Protein AF-A0A7D5P296-F1 (afdb_monomer_lite)

Secondary structure (DSSP, 8-state):
-------PPPB----PPTT-------SSSS-SSPPPPTT-----SPPEEEEE-SSS--EEEETTEEEE-S-B---S------HHHHHTT---PPPTT-----EEEEEEEEESS-TTSTT--EEEEEEEEETTT-BEEEEEEEESSSHHHHHHHHHHHHHTT-BHHHHHT------TTT--SS-HHHHHHHHHHHH--

Foldseek 3Di:
DDDDDDPFAEDEDDDDPPDDDPPDDDPDDDPPDDDPPPPHDDDPPWDFPDFDDDPFGQWTATPVGIGGGRDYDYDPDDDDPCVVVVVVVNDDDDDPPPDPFDKDKDKDKDWQFAPPDPPIWIKIKMWIAGLVPQWTPDIDIDIPDLRVVVVVLVVVSNVVRHGLVVSLPDDDDDDGVGAHPRRPSSVRSVVSVVVSD

Radius of gyration: 22.24 Å; chains: 1; bounding box: 63×52×58 Å

pLDDT: mean 77.7, std 22.52, range [24.88, 98.06]

Organism: NCBI:txid869889

InterPro domains:
  IPR004099 Pyridine nucleotide-disulphide oxidoreductase, dimerisation domain [PF02852] (101-179)
  IPR016156 FAD/NAD-linked reductase, dimerisation domain superfamily [SSF55424] (94-191)
  IPR036188 FAD/NAD(P)-binding domain superfamily [G3DSA:3.50.50.60] (39-196)
  IPR036188 FAD/NAD(P)-binding domain superfamily [SSF51905] (39-100)

Structure (mmCIF, N/CA/C/O backbone):
data_AF-A0A7D5P296-F1
#
_entry.id   AF-A0A7D5P296-F1
#
loop_
_atom_site.group_PDB
_atom_site.id
_atom_site.type_symbol
_atom_site.label_atom_id
_atom_site.label_alt_id
_atom_site.label_comp_id
_atom_site.label_asym_id
_atom_site.label_entity_id
_atom_site.label_seq_id
_atom_site.pdbx_PDB_ins_code
_atom_site.Cartn_x
_atom_site.Cartn_y
_atom_site.Cartn_z
_atom_site.occupancy
_atom_site.B_iso_or_equiv
_atom_site.auth_seq_id
_atom_site.auth_comp_id
_atom_site.auth_asym_id
_atom_site.auth_atom_id
_atom_site.pdbx_PDB_model_num
ATOM 1 N N . MET A 1 1 ? 42.031 -4.249 -24.496 1.00 35.19 1 MET A N 1
ATOM 2 C CA . MET A 1 1 ? 41.073 -3.520 -25.355 1.00 35.19 1 MET A CA 1
ATOM 3 C C . MET A 1 1 ? 39.686 -4.018 -24.971 1.00 35.19 1 MET A C 1
ATOM 5 O O . MET A 1 1 ? 39.427 -5.204 -25.116 1.00 35.19 1 MET A O 1
ATOM 9 N N . LEU A 1 2 ? 38.904 -3.177 -24.291 1.00 28.67 2 LEU A N 1
ATOM 10 C CA . LEU A 1 2 ? 37.677 -3.551 -23.578 1.00 28.67 2 LEU A CA 1
ATOM 11 C C . LEU A 1 2 ? 36.549 -3.911 -24.559 1.00 28.67 2 LEU A C 1
ATOM 13 O O . LEU A 1 2 ? 36.324 -3.201 -25.535 1.00 28.67 2 LEU A O 1
ATOM 17 N N . HIS A 1 3 ? 35.860 -5.019 -24.280 1.00 29.83 3 HIS A N 1
ATOM 18 C CA . HIS A 1 3 ? 34.674 -5.489 -24.996 1.00 29.83 3 HIS A CA 1
ATOM 19 C C . HIS A 1 3 ? 33.521 -4.492 -24.780 1.00 29.83 3 HIS A C 1
ATOM 21 O O . HIS A 1 3 ? 33.123 -4.237 -23.643 1.00 29.83 3 HIS A O 1
ATOM 27 N N . GLY A 1 4 ? 33.011 -3.899 -25.863 1.00 28.80 4 GLY A N 1
ATOM 28 C CA . GLY A 1 4 ? 31.906 -2.940 -25.833 1.00 28.80 4 GLY A CA 1
ATOM 29 C C . GLY A 1 4 ? 30.597 -3.612 -25.420 1.00 28.80 4 GLY A C 1
ATOM 30 O O . GLY A 1 4 ? 29.976 -4.313 -26.215 1.00 28.80 4 GLY A O 1
ATOM 31 N N . GLY A 1 5 ? 30.198 -3.406 -24.165 1.00 30.08 5 GLY A N 1
ATOM 32 C CA . GLY A 1 5 ? 28.982 -3.960 -23.578 1.00 30.08 5 GLY A CA 1
ATOM 33 C C . GLY A 1 5 ? 27.712 -3.386 -24.206 1.00 30.08 5 GLY A C 1
ATOM 34 O O . GLY A 1 5 ? 27.462 -2.181 -24.140 1.00 30.08 5 GLY A O 1
ATOM 35 N N . ARG A 1 6 ? 26.877 -4.263 -24.772 1.00 32.09 6 ARG A N 1
ATOM 36 C CA . ARG A 1 6 ? 25.479 -3.948 -25.081 1.00 32.09 6 ARG A CA 1
ATOM 37 C C . ARG A 1 6 ? 24.7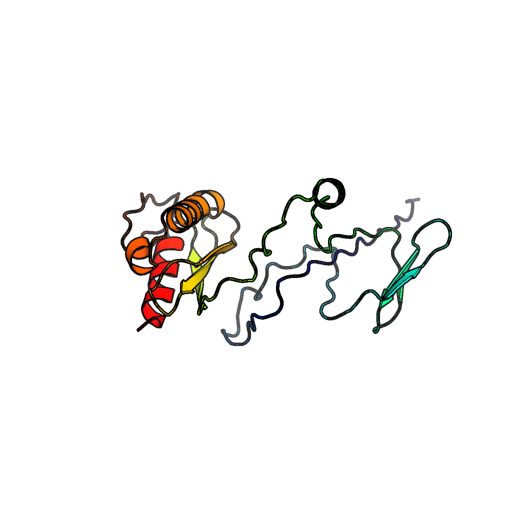20 -3.870 -23.759 1.00 32.09 6 ARG A C 1
ATOM 39 O O . ARG A 1 6 ? 24.549 -4.873 -23.076 1.00 32.09 6 ARG A O 1
ATOM 46 N N . ARG A 1 7 ? 24.307 -2.664 -23.373 1.00 38.19 7 ARG A N 1
ATOM 47 C CA . ARG A 1 7 ? 23.378 -2.458 -22.258 1.00 38.19 7 ARG A CA 1
ATOM 48 C C . ARG A 1 7 ? 21.978 -2.814 -22.758 1.00 38.19 7 ARG A C 1
ATOM 50 O O . ARG A 1 7 ? 21.360 -1.994 -23.432 1.00 38.19 7 ARG A O 1
ATOM 57 N N . GLY A 1 8 ? 21.519 -4.032 -22.478 1.00 32.34 8 GLY A N 1
ATOM 58 C CA . GLY A 1 8 ? 20.134 -4.423 -22.743 1.00 32.34 8 GLY A CA 1
ATOM 59 C C . GLY A 1 8 ? 19.178 -3.496 -21.989 1.00 32.34 8 GLY A C 1
ATOM 60 O O . GLY A 1 8 ? 19.410 -3.182 -20.821 1.00 32.34 8 GLY A O 1
ATOM 61 N N . ARG A 1 9 ? 18.131 -3.014 -22.665 1.00 42.59 9 ARG A N 1
ATOM 62 C CA . ARG A 1 9 ? 17.021 -2.296 -22.024 1.00 42.59 9 ARG A CA 1
ATOM 63 C C . ARG A 1 9 ? 15.886 -3.276 -21.802 1.00 42.59 9 ARG A C 1
ATOM 65 O O . ARG A 1 9 ? 15.370 -3.837 -22.762 1.00 42.59 9 ARG A O 1
ATOM 72 N N . ILE A 1 10 ? 15.494 -3.440 -20.547 1.00 39.41 10 ILE A N 1
ATOM 73 C CA . ILE A 1 10 ? 14.264 -4.130 -20.175 1.00 39.41 10 ILE A CA 1
ATOM 74 C C . ILE A 1 10 ? 13.165 -3.069 -20.138 1.00 39.41 10 ILE A C 1
ATOM 76 O O . ILE A 1 10 ? 13.314 -2.042 -19.474 1.00 39.41 10 ILE A O 1
ATOM 80 N N . VAL A 1 11 ? 12.087 -3.296 -20.883 1.00 40.59 11 VAL A N 1
ATOM 81 C CA . VAL A 1 11 ? 10.877 -2.470 -20.834 1.00 40.59 11 VAL A CA 1
ATOM 82 C C . VAL A 1 11 ? 9.806 -3.295 -20.137 1.00 40.59 11 VAL A C 1
ATOM 84 O O . VAL A 1 11 ? 9.506 -4.402 -20.577 1.00 40.59 11 VAL A O 1
ATOM 87 N N . THR A 1 12 ? 9.254 -2.765 -19.049 1.00 34.38 12 THR A N 1
ATOM 88 C CA . THR A 1 12 ? 8.119 -3.356 -18.335 1.00 34.38 12 THR A CA 1
ATOM 89 C C . THR A 1 12 ? 6.932 -2.402 -18.403 1.00 34.38 12 THR A C 1
ATOM 91 O O . THR A 1 12 ? 7.097 -1.178 -18.474 1.00 34.38 12 THR A O 1
ATOM 94 N N . ARG A 1 13 ? 5.723 -2.960 -18.394 1.00 36.88 13 ARG A N 1
ATOM 95 C CA . ARG A 1 13 ? 4.474 -2.219 -18.220 1.00 36.88 13 ARG A CA 1
ATOM 96 C C . ARG A 1 13 ? 3.880 -2.652 -16.886 1.00 36.88 13 ARG A C 1
ATOM 98 O O . ARG A 1 13 ? 3.829 -3.836 -16.607 1.00 36.88 13 ARG A O 1
ATOM 105 N N . SER A 1 14 ? 3.439 -1.689 -16.086 1.00 28.55 14 SER A N 1
ATOM 106 C CA . SER A 1 14 ? 2.572 -1.918 -14.931 1.00 28.55 14 SER A CA 1
ATOM 107 C C . SER A 1 14 ? 1.297 -1.129 -15.192 1.00 28.55 14 SER A C 1
ATOM 109 O O . SER A 1 14 ? 1.354 0.073 -15.478 1.00 28.55 14 SER A O 1
ATOM 111 N N . VAL A 1 15 ? 0.161 -1.821 -15.179 1.00 27.92 15 VAL A N 1
ATOM 112 C CA . VAL A 1 15 ? -1.164 -1.205 -15.245 1.00 27.92 15 VAL A CA 1
ATOM 113 C C . VAL A 1 15 ? -1.633 -1.034 -13.803 1.00 27.92 15 VAL A C 1
ATOM 115 O O . VAL A 1 15 ? -1.958 -2.010 -13.138 1.00 27.92 15 VAL A O 1
ATOM 118 N N . SER A 1 16 ? -1.629 0.199 -13.298 1.00 26.80 16 SER A N 1
ATOM 119 C CA . SER A 1 16 ? -2.436 0.547 -12.121 1.00 26.80 16 SER A CA 1
ATOM 120 C C . SER A 1 16 ? -3.896 0.704 -12.571 1.00 26.80 16 SER A C 1
ATOM 122 O O . SER A 1 16 ? -4.103 1.106 -13.722 1.00 26.80 16 SER A O 1
ATOM 124 N N . PRO A 1 17 ? -4.899 0.420 -11.718 1.00 26.19 17 PRO A N 1
ATOM 125 C CA . PRO A 1 17 ? -6.293 0.717 -12.035 1.00 26.19 17 PRO A CA 1
ATOM 126 C C . PRO A 1 17 ? -6.421 2.182 -12.475 1.00 26.19 17 PRO A C 1
ATOM 128 O O . PRO A 1 17 ? -5.823 3.077 -11.876 1.00 26.19 17 PRO A O 1
ATOM 131 N N . ALA A 1 18 ? -7.122 2.412 -13.582 1.00 27.12 18 ALA A N 1
ATOM 132 C CA . ALA A 1 18 ? -7.403 3.749 -14.080 1.00 27.12 18 ALA A CA 1
ATOM 133 C C . ALA A 1 18 ? -8.395 4.434 -13.126 1.00 27.12 18 ALA A C 1
ATOM 135 O O . ALA A 1 18 ? -9.448 3.858 -12.872 1.00 27.12 18 ALA A O 1
ATOM 136 N N . GLY A 1 19 ? -8.074 5.629 -12.615 1.00 28.34 19 GLY A N 1
ATOM 137 C CA . GLY A 1 19 ? -9.046 6.423 -11.851 1.00 28.34 19 GLY A CA 1
ATOM 138 C C . GLY A 1 19 ? -8.499 7.521 -10.935 1.00 28.34 19 GLY A C 1
ATOM 139 O O . GLY A 1 19 ? -9.153 8.545 -10.811 1.00 28.34 19 GLY A O 1
ATOM 140 N N . VAL A 1 20 ? -7.309 7.374 -10.339 1.00 32.47 20 VAL A N 1
ATOM 141 C CA . VAL A 1 20 ? -6.848 8.340 -9.316 1.00 32.47 20 VAL A CA 1
ATOM 142 C C . VAL A 1 20 ? -6.002 9.468 -9.926 1.00 32.47 20 VAL A C 1
ATOM 144 O O . VAL A 1 20 ? -4.866 9.251 -10.373 1.00 32.47 20 VAL A O 1
ATOM 147 N N . GLU A 1 21 ? -6.558 10.683 -9.959 1.00 25.45 21 GLU A N 1
ATOM 148 C CA . GLU A 1 21 ? -5.889 11.920 -10.383 1.00 25.45 21 GLU A CA 1
ATOM 149 C C . GLU A 1 21 ? -5.110 12.552 -9.210 1.00 25.45 21 GLU A C 1
ATOM 151 O O . GLU A 1 21 ? -5.679 13.138 -8.301 1.00 25.45 21 GLU A O 1
ATOM 156 N N . TRP A 1 22 ? -3.776 12.472 -9.236 1.00 34.91 22 TRP A N 1
ATOM 157 C CA . TRP A 1 22 ? -2.883 12.995 -8.183 1.00 34.91 22 TRP A CA 1
ATOM 158 C C . TRP A 1 22 ? -2.424 14.441 -8.438 1.00 34.91 22 TRP A C 1
ATOM 160 O O . TRP A 1 22 ? -1.237 14.766 -8.315 1.00 34.91 22 TRP A O 1
ATOM 170 N N . ALA A 1 23 ? -3.328 15.309 -8.882 1.00 24.88 23 ALA A N 1
ATOM 171 C CA . ALA A 1 23 ? -3.007 16.694 -9.211 1.00 24.88 23 ALA A CA 1
ATOM 172 C C . ALA A 1 23 ? -3.440 17.628 -8.071 1.00 24.88 23 ALA A C 1
ATOM 174 O O . ALA A 1 23 ? -4.601 18.008 -8.003 1.00 24.88 23 ALA A O 1
ATOM 175 N N . GLY A 1 24 ? -2.516 18.048 -7.192 1.00 31.05 24 GLY A N 1
ATOM 176 C CA . GLY A 1 24 ? -2.874 19.118 -6.248 1.00 31.05 24 GLY A CA 1
ATOM 177 C C . GLY A 1 24 ? -1.930 19.520 -5.114 1.00 31.05 24 GLY A C 1
ATOM 178 O O . GLY A 1 24 ? -2.129 20.600 -4.567 1.00 31.05 24 GLY A O 1
ATOM 179 N N . LEU A 1 25 ? -0.901 18.751 -4.741 1.00 29.84 25 LEU A N 1
ATOM 180 C CA . LEU A 1 25 ? -0.168 19.032 -3.493 1.00 29.84 25 LEU A CA 1
ATOM 181 C C . LEU A 1 25 ? 1.279 19.510 -3.727 1.00 29.84 25 LEU A C 1
ATOM 183 O O . LEU A 1 25 ? 2.147 18.744 -4.127 1.00 29.84 25 LEU A O 1
ATOM 187 N N . THR A 1 26 ? 1.454 20.818 -3.487 1.00 31.98 26 THR A N 1
ATOM 188 C CA . THR A 1 26 ? 2.653 21.644 -3.196 1.00 31.98 26 THR A CA 1
ATOM 189 C C . THR A 1 26 ? 3.968 21.477 -4.001 1.00 31.98 26 THR A C 1
ATOM 191 O O . THR A 1 26 ? 4.465 20.378 -4.242 1.00 31.98 26 THR A O 1
ATOM 194 N N . PRO A 1 27 ? 4.644 22.592 -4.374 1.00 29.61 27 PRO A N 1
ATOM 195 C CA . PRO A 1 27 ? 5.977 22.533 -4.966 1.00 29.61 27 PRO A CA 1
ATOM 196 C C . PRO A 1 27 ? 7.024 22.216 -3.892 1.00 29.61 27 PRO A C 1
ATOM 198 O O . PRO A 1 27 ? 7.332 23.060 -3.053 1.00 29.61 27 PRO A O 1
ATOM 201 N N . GLY A 1 28 ? 7.618 21.025 -3.967 1.00 35.88 28 GLY A N 1
ATOM 202 C CA . GLY A 1 28 ? 8.831 20.692 -3.220 1.00 35.88 28 GLY A CA 1
ATOM 203 C C . GLY A 1 28 ? 8.775 19.374 -2.457 1.00 35.88 28 GLY A C 1
ATOM 204 O O . GLY A 1 28 ? 8.807 19.388 -1.237 1.00 35.88 28 GLY A O 1
ATOM 205 N N . TRP A 1 29 ? 8.860 18.260 -3.193 1.00 37.12 29 TRP A N 1
ATOM 206 C CA . TRP A 1 29 ? 9.423 16.978 -2.733 1.00 37.12 29 TRP A CA 1
ATOM 207 C C . TRP A 1 29 ? 8.624 16.150 -1.689 1.00 37.12 29 TRP A C 1
ATOM 209 O O . TRP A 1 29 ? 8.330 16.633 -0.599 1.00 37.12 29 TRP A O 1
ATOM 219 N N . PRO A 1 30 ? 8.415 14.828 -1.902 1.00 49.28 30 PRO A N 1
ATOM 220 C CA . PRO A 1 30 ? 9.017 13.954 -2.915 1.00 49.28 30 PRO A CA 1
ATOM 221 C C . PRO A 1 30 ? 8.231 13.945 -4.236 1.00 49.28 30 PRO A C 1
ATOM 223 O O . PRO A 1 30 ? 7.132 14.490 -4.290 1.00 49.28 30 PRO A O 1
ATOM 226 N N . PRO A 1 31 ? 8.770 13.368 -5.331 1.00 41.78 31 PRO A N 1
ATOM 227 C CA . PRO A 1 31 ? 7.941 13.084 -6.497 1.00 41.78 31 PRO A CA 1
ATOM 228 C C . PRO A 1 31 ? 6.745 12.228 -6.067 1.00 41.78 31 PRO A C 1
ATOM 230 O O . PRO A 1 31 ? 6.895 11.338 -5.236 1.00 41.78 31 PRO A O 1
ATOM 233 N N . ALA A 1 32 ? 5.584 12.460 -6.679 1.00 48.22 32 ALA A N 1
ATOM 234 C CA . ALA A 1 32 ? 4.325 11.751 -6.422 1.00 48.22 32 ALA A CA 1
ATOM 235 C C . ALA A 1 32 ? 4.398 10.206 -6.551 1.00 48.22 32 ALA A C 1
ATOM 237 O O . ALA A 1 32 ? 3.396 9.530 -6.357 1.00 48.22 32 ALA A O 1
ATOM 238 N N . ARG A 1 33 ? 5.559 9.635 -6.918 1.00 46.44 33 ARG A N 1
ATOM 239 C CA . ARG A 1 33 ? 5.880 8.198 -6.972 1.00 46.44 33 ARG A CA 1
ATOM 240 C C . ARG A 1 33 ? 7.386 7.988 -6.745 1.00 46.44 33 ARG A C 1
ATOM 242 O O . ARG A 1 33 ? 8.157 8.862 -7.156 1.00 46.44 33 ARG A O 1
ATOM 249 N N . PRO A 1 34 ? 7.830 6.846 -6.175 1.00 47.06 34 PRO A N 1
ATOM 250 C CA . PRO A 1 34 ? 9.254 6.531 -6.090 1.00 47.06 34 PRO A CA 1
ATOM 251 C C . PRO A 1 34 ? 9.887 6.622 -7.487 1.00 47.06 34 PRO A C 1
ATOM 253 O O . PRO A 1 34 ? 9.248 6.235 -8.476 1.00 47.06 34 PRO A O 1
ATOM 256 N N . PRO A 1 35 ? 11.107 7.175 -7.609 1.00 50.12 35 PRO A N 1
ATOM 257 C CA . PRO A 1 35 ? 11.766 7.264 -8.897 1.00 50.12 35 PRO A CA 1
ATOM 258 C C . PRO A 1 35 ? 11.907 5.860 -9.475 1.00 50.12 35 PRO A C 1
ATOM 260 O O . PRO A 1 35 ? 12.274 4.909 -8.784 1.00 50.12 35 PRO A O 1
ATOM 263 N N . VAL A 1 36 ? 11.630 5.742 -10.771 1.00 55.59 36 VAL A N 1
ATOM 264 C CA . VAL A 1 36 ? 12.155 4.623 -11.543 1.00 55.59 36 VAL A CA 1
ATOM 265 C C . VAL A 1 36 ? 13.660 4.625 -11.312 1.00 55.59 36 VAL A C 1
ATOM 267 O O . VAL A 1 36 ? 14.303 5.657 -11.499 1.00 55.59 36 VAL A O 1
ATOM 270 N N . THR A 1 37 ? 14.180 3.512 -10.798 1.00 54.31 37 THR A N 1
ATOM 271 C CA . THR A 1 37 ? 15.585 3.381 -10.406 1.00 54.31 37 THR A CA 1
ATOM 272 C C . THR A 1 37 ? 16.498 3.815 -11.545 1.00 54.31 37 THR A C 1
ATOM 274 O O . THR A 1 37 ? 16.163 3.617 -12.720 1.00 54.31 37 THR A O 1
ATOM 277 N N . ASP A 1 38 ? 17.669 4.352 -11.204 1.00 57.62 38 ASP A N 1
ATOM 278 C CA . ASP A 1 38 ? 18.703 4.667 -12.187 1.00 57.62 38 ASP A CA 1
ATOM 279 C C . ASP A 1 38 ? 18.883 3.505 -13.175 1.00 57.62 38 ASP A C 1
ATOM 281 O O . ASP A 1 38 ? 19.127 2.360 -12.792 1.00 57.62 38 ASP A O 1
ATOM 285 N N . GLY A 1 39 ? 18.724 3.804 -14.467 1.00 67.69 39 GLY A N 1
ATOM 286 C CA . GLY A 1 39 ? 18.862 2.828 -15.550 1.00 67.69 39 GLY A CA 1
ATOM 287 C C . GLY A 1 39 ? 17.562 2.360 -16.209 1.00 67.69 39 GLY A C 1
ATOM 288 O O . GLY A 1 39 ? 17.647 1.645 -17.208 1.00 67.69 39 GLY A O 1
ATOM 289 N N . ALA A 1 40 ? 16.387 2.790 -15.741 1.00 73.81 40 ALA A N 1
ATOM 290 C CA . ALA A 1 40 ? 15.114 2.465 -16.388 1.00 73.81 40 ALA A CA 1
ATOM 291 C C . ALA A 1 40 ? 14.392 3.704 -16.957 1.00 73.81 40 ALA A C 1
ATOM 293 O O . ALA A 1 40 ? 14.396 4.792 -16.385 1.00 73.81 40 ALA A O 1
ATOM 294 N N . SER A 1 41 ? 13.770 3.535 -18.129 1.00 76.75 41 SER A N 1
ATOM 295 C CA . SER A 1 41 ? 12.962 4.564 -18.796 1.00 76.75 41 SER A CA 1
ATOM 296 C C . SER A 1 41 ? 11.482 4.217 -18.693 1.00 76.75 41 SER A C 1
ATOM 298 O O . SER A 1 41 ? 11.086 3.128 -19.105 1.00 76.75 41 SER A O 1
ATOM 300 N N . ARG A 1 42 ? 10.660 5.152 -18.211 1.00 77.75 42 ARG A N 1
ATOM 301 C CA . ARG A 1 42 ? 9.208 4.971 -18.093 1.00 77.75 42 ARG A CA 1
ATOM 302 C C . ARG A 1 42 ? 8.463 5.673 -19.218 1.00 77.75 42 ARG A C 1
ATOM 304 O O . ARG A 1 42 ? 8.764 6.821 -19.531 1.00 77.75 42 ARG A O 1
ATOM 311 N N . ARG A 1 43 ? 7.445 5.007 -19.761 1.00 79.62 43 ARG A N 1
ATOM 312 C CA . ARG A 1 43 ? 6.441 5.603 -20.651 1.00 79.62 43 ARG A CA 1
ATOM 313 C C . ARG A 1 43 ? 5.052 5.363 -20.060 1.00 79.62 43 ARG A C 1
ATOM 315 O O . ARG A 1 43 ? 4.794 4.282 -19.538 1.00 79.62 43 ARG A O 1
ATOM 322 N N . ARG A 1 44 ? 4.208 6.393 -20.072 1.00 78.25 44 ARG A N 1
ATOM 323 C CA . ARG A 1 44 ? 2.791 6.337 -19.677 1.00 78.25 44 ARG A CA 1
ATOM 324 C C . ARG A 1 44 ? 1.934 6.501 -20.919 1.00 78.25 44 ARG A C 1
ATOM 326 O O . ARG A 1 44 ? 2.446 6.997 -21.917 1.00 78.25 44 ARG A O 1
ATOM 333 N N . ASP A 1 45 ? 0.690 6.042 -20.839 1.00 75.56 45 ASP A N 1
ATOM 334 C CA . ASP A 1 45 ? -0.358 6.210 -21.858 1.00 75.56 45 ASP A CA 1
ATOM 335 C C . ASP A 1 45 ? -0.051 5.593 -23.240 1.00 75.56 45 ASP A C 1
ATOM 337 O O . ASP A 1 45 ? -0.932 5.471 -24.083 1.00 75.56 45 ASP A O 1
ATOM 341 N N . GLY A 1 46 ? 1.172 5.098 -23.448 1.00 73.94 46 GLY A N 1
ATOM 342 C CA . GLY A 1 46 ? 1.581 4.334 -24.613 1.00 73.94 46 GLY A CA 1
ATOM 343 C C . GLY A 1 46 ? 1.026 2.913 -24.569 1.00 73.94 46 GLY A C 1
ATOM 344 O O . GLY A 1 46 ? 1.283 2.147 -23.635 1.00 73.94 46 GLY A O 1
ATOM 345 N N . ARG A 1 47 ? 0.293 2.544 -25.618 1.00 84.50 47 ARG A N 1
ATOM 346 C CA . ARG A 1 47 ? -0.129 1.168 -25.888 1.00 84.50 47 ARG A CA 1
ATOM 347 C C . ARG A 1 47 ? 0.944 0.469 -26.716 1.00 84.50 47 ARG A C 1
ATOM 349 O O . ARG A 1 47 ? 1.379 1.012 -27.728 1.00 84.50 47 ARG A O 1
ATOM 356 N N . VAL A 1 48 ? 1.349 -0.732 -26.303 1.00 90.94 48 VAL A N 1
ATOM 357 C CA . VAL A 1 48 ? 2.113 -1.624 -27.182 1.00 90.94 48 VAL A CA 1
ATOM 358 C C . VAL A 1 48 ? 1.145 -2.221 -28.193 1.00 90.94 48 VAL A C 1
ATOM 360 O O . VAL A 1 48 ? 0.146 -2.827 -27.816 1.00 90.94 48 VAL A O 1
ATOM 363 N N . GLU A 1 49 ? 1.428 -2.006 -29.469 1.00 93.81 49 GLU A N 1
ATOM 364 C CA . GLU A 1 49 ? 0.603 -2.479 -30.580 1.00 93.81 49 GLU A CA 1
ATOM 365 C C . GLU A 1 49 ? 1.161 -3.775 -31.166 1.00 93.81 49 GLU A C 1
ATOM 367 O O . GLU A 1 49 ? 0.397 -4.645 -31.583 1.00 93.81 49 GLU A O 1
ATOM 372 N N . ARG A 1 50 ? 2.495 -3.924 -31.185 1.00 94.19 50 ARG A N 1
ATOM 373 C CA . ARG A 1 50 ? 3.159 -5.083 -31.792 1.00 94.19 50 ARG A CA 1
ATOM 374 C C . ARG A 1 50 ? 4.547 -5.356 -31.209 1.00 94.19 50 ARG A C 1
ATOM 376 O O . ARG A 1 50 ? 5.314 -4.432 -30.934 1.00 94.19 50 ARG A O 1
ATOM 383 N N . PHE A 1 51 ? 4.905 -6.636 -31.104 1.00 95.94 51 PHE A N 1
ATOM 384 C CA . PHE A 1 51 ? 6.290 -7.089 -30.935 1.00 95.94 51 PHE A CA 1
ATOM 385 C C . PHE A 1 51 ? 6.922 -7.346 -32.306 1.00 95.94 51 PHE A C 1
ATOM 387 O O . PHE A 1 51 ? 6.318 -7.992 -33.160 1.00 95.94 51 PHE A O 1
ATOM 394 N N . VAL A 1 52 ? 8.123 -6.816 -32.535 1.00 96.31 52 VAL A N 1
ATOM 395 C CA . VAL A 1 52 ? 8.809 -6.855 -33.834 1.00 96.31 52 VAL A CA 1
ATOM 396 C C . VAL A 1 52 ? 10.013 -7.784 -33.767 1.00 96.31 52 VAL A C 1
ATOM 398 O O . VAL A 1 52 ? 10.917 -7.569 -32.957 1.00 96.31 52 VAL A O 1
ATOM 401 N N . GLY A 1 53 ? 10.067 -8.754 -34.672 1.00 94.69 53 GLY A N 1
ATOM 402 C CA . GLY A 1 53 ? 11.150 -9.724 -34.812 1.00 94.69 53 GLY A CA 1
ATOM 403 C C . GLY A 1 53 ? 10.647 -11.006 -35.472 1.00 94.69 53 GLY A C 1
ATOM 404 O O . GLY A 1 53 ? 9.444 -11.250 -35.454 1.00 94.69 53 GLY A O 1
ATOM 405 N N . ASP A 1 54 ? 11.555 -11.786 -36.058 1.00 93.44 54 ASP A N 1
ATOM 406 C CA . ASP A 1 54 ? 11.217 -13.073 -36.680 1.00 93.44 54 ASP A CA 1
ATOM 407 C C . ASP A 1 54 ? 11.310 -14.198 -35.635 1.00 93.44 54 ASP A C 1
ATOM 409 O O . ASP A 1 54 ? 10.294 -14.651 -35.116 1.00 93.44 54 ASP A O 1
ATOM 413 N N . ASP A 1 55 ? 12.533 -14.586 -35.251 1.00 94.38 55 ASP A N 1
ATOM 414 C CA . ASP A 1 55 ? 12.775 -15.623 -34.231 1.00 94.38 55 ASP A CA 1
ATOM 415 C C . ASP A 1 55 ? 12.829 -15.064 -32.799 1.00 94.38 55 ASP A C 1
ATOM 417 O O . ASP A 1 55 ? 12.546 -15.762 -31.825 1.00 94.38 55 ASP A O 1
ATOM 421 N N . ALA A 1 56 ? 13.235 -13.800 -32.657 1.00 93.75 56 ALA A N 1
ATOM 422 C CA . ALA A 1 56 ? 13.402 -13.122 -31.377 1.00 93.75 56 ALA A CA 1
ATOM 423 C C . ALA A 1 56 ? 12.995 -11.654 -31.488 1.00 93.75 56 ALA A C 1
ATOM 425 O O . ALA A 1 56 ? 13.162 -11.028 -32.537 1.00 93.75 56 ALA A O 1
ATOM 426 N N . VAL A 1 57 ? 12.493 -11.091 -30.386 1.00 95.38 57 VAL A N 1
ATOM 427 C CA . VAL A 1 57 ? 12.110 -9.679 -30.339 1.00 95.38 57 VAL A CA 1
ATOM 428 C C . VAL A 1 57 ? 13.335 -8.780 -30.518 1.00 95.38 57 VAL A C 1
ATOM 430 O O . VAL A 1 57 ? 14.387 -8.990 -29.923 1.00 95.38 57 VAL A O 1
ATOM 433 N N . THR A 1 58 ? 13.177 -7.765 -31.358 1.00 96.44 58 THR A N 1
ATOM 434 C CA . THR A 1 58 ? 14.190 -6.736 -31.645 1.00 96.44 58 THR A CA 1
ATOM 435 C C . THR A 1 58 ? 13.662 -5.327 -31.387 1.00 96.44 58 THR A C 1
ATOM 437 O O . THR A 1 58 ? 14.426 -4.362 -31.289 1.00 96.44 58 THR A O 1
ATOM 440 N N . ALA A 1 59 ? 12.339 -5.175 -31.313 1.00 95.38 59 ALA A N 1
ATOM 441 C CA . ALA A 1 59 ? 11.683 -3.935 -30.947 1.00 95.38 59 ALA A CA 1
ATOM 442 C C . ALA A 1 59 ? 10.236 -4.175 -30.506 1.00 95.38 59 ALA A C 1
ATOM 444 O O . ALA A 1 59 ? 9.643 -5.215 -30.787 1.00 95.38 59 ALA A O 1
ATOM 445 N N . ILE A 1 60 ? 9.659 -3.156 -29.883 1.00 94.50 60 ILE A N 1
ATOM 446 C CA . ILE A 1 60 ? 8.215 -2.998 -29.734 1.00 94.50 60 ILE A CA 1
ATOM 447 C C . ILE A 1 60 ? 7.754 -1.800 -30.566 1.00 94.50 60 ILE A C 1
ATOM 449 O O . ILE A 1 60 ? 8.501 -0.830 -30.738 1.00 94.50 60 ILE A O 1
ATOM 453 N N . GLU A 1 61 ? 6.535 -1.865 -31.077 1.00 94.31 61 GLU A N 1
ATOM 454 C CA . GLU A 1 61 ? 5.848 -0.734 -31.692 1.00 94.31 61 GLU A CA 1
ATOM 455 C C . GLU A 1 61 ? 4.734 -0.245 -30.782 1.00 94.31 61 GLU A C 1
ATOM 457 O O . GLU A 1 61 ? 3.988 -1.034 -30.193 1.00 94.31 61 GLU A O 1
ATOM 462 N N . THR A 1 62 ? 4.651 1.071 -30.671 1.00 90.94 62 THR A N 1
ATOM 463 C CA . THR A 1 62 ? 3.584 1.793 -29.991 1.00 90.94 62 THR A CA 1
ATOM 464 C C . THR A 1 62 ? 3.025 2.845 -30.942 1.00 90.94 62 THR A C 1
ATOM 466 O O . THR A 1 62 ? 3.664 3.175 -31.945 1.00 90.94 62 THR A O 1
ATOM 469 N N . GLY A 1 63 ? 1.885 3.444 -30.591 1.00 87.56 63 GLY A N 1
ATOM 470 C CA . GLY A 1 63 ? 1.348 4.591 -31.335 1.00 87.56 63 GLY A CA 1
ATOM 471 C C . GLY A 1 63 ? 2.326 5.778 -31.436 1.00 87.56 63 GLY A C 1
ATOM 472 O O . GLY A 1 63 ? 2.264 6.556 -32.382 1.00 87.56 63 GLY A O 1
ATOM 473 N N . ASP A 1 64 ? 3.289 5.870 -30.510 1.00 86.62 64 ASP A N 1
ATOM 474 C CA . ASP A 1 64 ? 4.344 6.897 -30.485 1.00 86.62 64 ASP A CA 1
ATOM 475 C C . ASP A 1 64 ? 5.614 6.498 -31.265 1.00 86.62 64 ASP A C 1
ATOM 477 O O . ASP A 1 64 ? 6.600 7.241 -31.291 1.00 86.62 64 ASP A O 1
ATOM 481 N N . GLY A 1 65 ? 5.622 5.313 -31.881 1.00 88.62 65 GLY A N 1
ATOM 482 C CA . GLY A 1 65 ? 6.703 4.816 -32.726 1.00 88.62 65 GLY A CA 1
ATOM 483 C C . GLY A 1 65 ? 7.410 3.564 -32.202 1.00 88.62 65 GLY A C 1
ATOM 484 O O . GLY A 1 65 ? 6.937 2.830 -31.336 1.00 88.62 65 GLY A O 1
ATOM 485 N N . ARG A 1 66 ? 8.579 3.282 -32.787 1.00 92.88 66 ARG A N 1
ATOM 486 C CA . ARG A 1 66 ? 9.329 2.039 -32.562 1.00 92.88 66 ARG A CA 1
ATOM 487 C C . ARG A 1 66 ? 10.377 2.193 -31.462 1.00 92.88 66 ARG A C 1
ATOM 489 O O . ARG A 1 66 ? 11.204 3.105 -31.501 1.00 92.88 66 ARG A O 1
ATOM 496 N N . ILE A 1 67 ? 10.413 1.244 -30.530 1.00 92.81 67 ILE A N 1
ATOM 497 C CA . ILE A 1 67 ? 11.370 1.201 -29.419 1.00 92.81 67 ILE A CA 1
ATOM 498 C C . ILE A 1 67 ? 12.211 -0.080 -29.537 1.00 92.81 67 ILE A C 1
ATOM 500 O O . ILE A 1 67 ? 11.674 -1.170 -29.347 1.00 92.81 67 ILE A O 1
ATOM 504 N N . PRO A 1 68 ? 13.522 0.017 -29.828 1.00 93.88 68 PRO A N 1
ATOM 505 C CA . PRO A 1 68 ? 14.408 -1.146 -29.874 1.00 93.88 68 PRO A CA 1
ATOM 506 C C . PRO A 1 68 ? 14.556 -1.808 -28.499 1.00 93.88 68 PRO A C 1
ATOM 508 O O . PRO A 1 68 ? 14.830 -1.113 -27.513 1.00 93.88 68 PRO A O 1
ATOM 511 N N . VAL A 1 69 ? 14.408 -3.133 -28.454 1.00 91.88 69 VAL A N 1
ATOM 512 C CA . VAL A 1 69 ? 14.587 -3.970 -27.257 1.00 91.88 69 VAL A CA 1
ATOM 513 C C . VAL A 1 69 ? 15.136 -5.336 -27.655 1.00 91.88 69 VAL A C 1
ATOM 515 O O . VAL A 1 69 ? 14.793 -5.848 -28.713 1.00 91.88 69 VAL A O 1
ATOM 518 N N . ASP A 1 70 ? 15.943 -5.941 -26.789 1.00 93.75 70 ASP A N 1
ATOM 519 C CA . ASP A 1 70 ? 16.465 -7.301 -26.996 1.00 93.75 70 ASP A CA 1
ATOM 520 C C . ASP A 1 70 ? 15.644 -8.360 -26.228 1.00 93.75 70 ASP A C 1
ATOM 522 O O . ASP A 1 70 ? 15.851 -9.559 -26.392 1.00 93.75 70 ASP A O 1
ATOM 526 N N . ALA A 1 71 ? 14.731 -7.919 -25.354 1.00 93.12 71 ALA A N 1
ATOM 527 C CA . ALA A 1 71 ? 13.839 -8.759 -24.561 1.00 93.12 71 ALA A CA 1
ATOM 528 C C . ALA A 1 71 ? 12.588 -7.974 -24.133 1.00 93.12 71 ALA A C 1
ATOM 530 O O . ALA A 1 71 ? 12.641 -6.754 -23.955 1.00 93.12 71 ALA A O 1
ATOM 531 N N . VAL A 1 72 ? 11.479 -8.685 -23.922 1.00 91.88 72 VAL A N 1
ATOM 532 C CA . VAL A 1 72 ? 10.223 -8.136 -23.391 1.00 91.88 72 VAL A CA 1
ATOM 533 C C . VAL A 1 72 ? 9.771 -8.986 -22.209 1.00 91.88 72 VAL A C 1
ATOM 535 O O . VAL A 1 72 ? 9.766 -10.212 -22.298 1.00 91.88 72 VAL A O 1
ATOM 538 N N . LEU A 1 73 ? 9.376 -8.326 -21.120 1.00 90.50 73 LEU A N 1
ATOM 539 C CA . LEU A 1 73 ? 8.655 -8.942 -20.009 1.00 90.50 73 LEU A CA 1
ATOM 540 C C . LEU A 1 73 ? 7.200 -8.467 -20.066 1.00 90.50 73 LEU A C 1
ATOM 542 O O . LEU A 1 73 ? 6.950 -7.262 -20.022 1.00 90.50 73 LEU A O 1
ATOM 546 N N . VAL A 1 74 ? 6.262 -9.408 -20.179 1.00 86.25 74 VAL A N 1
ATOM 547 C CA . VAL A 1 74 ? 4.821 -9.127 -20.215 1.00 86.25 74 VAL A CA 1
ATOM 548 C C . VAL A 1 74 ? 4.232 -9.417 -18.839 1.00 86.25 74 VAL A C 1
ATOM 550 O O . VAL A 1 74 ? 4.333 -10.538 -18.355 1.00 86.25 74 VAL A O 1
ATOM 553 N N . ASP A 1 75 ? 3.634 -8.396 -18.230 1.00 79.19 75 ASP A N 1
ATOM 554 C CA . ASP A 1 75 ? 2.987 -8.449 -16.915 1.00 79.19 75 ASP A CA 1
ATOM 555 C C . ASP A 1 75 ? 1.688 -7.623 -16.964 1.00 79.19 75 ASP A C 1
ATOM 557 O O . ASP A 1 75 ? 1.576 -6.538 -16.396 1.00 79.19 75 ASP A O 1
ATOM 561 N N . GLU A 1 76 ? 0.730 -8.070 -17.785 1.00 78.19 76 GLU A N 1
ATOM 562 C CA . GLU A 1 76 ? -0.547 -7.363 -18.010 1.00 78.19 76 GLU A CA 1
ATOM 563 C C . GLU A 1 76 ? -1.681 -7.844 -17.093 1.00 78.19 76 GLU A C 1
ATOM 565 O O . GLU A 1 76 ? -2.805 -7.350 -17.183 1.00 78.19 76 GLU A O 1
ATOM 570 N N . GLY A 1 77 ? -1.376 -8.766 -16.181 1.00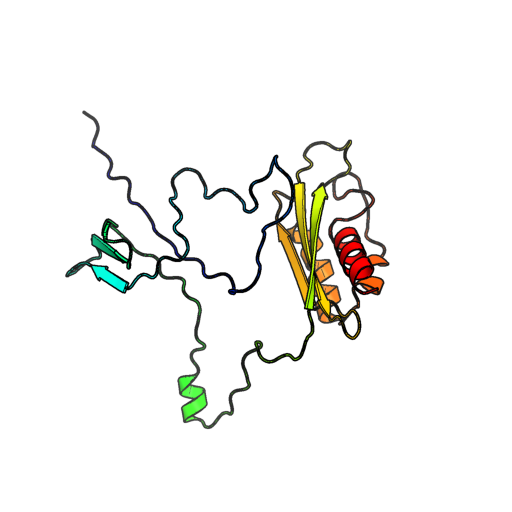 73.31 77 GLY A N 1
ATOM 571 C CA . GLY A 1 77 ? -2.330 -9.398 -15.282 1.00 73.31 77 GLY A CA 1
ATOM 572 C C . GLY A 1 77 ? -2.343 -10.915 -15.430 1.00 73.31 77 GLY A C 1
ATOM 573 O O . GLY A 1 77 ? -1.617 -11.497 -16.235 1.00 73.31 77 GLY A O 1
ATOM 574 N N . VAL A 1 78 ? -3.180 -11.552 -14.618 1.00 73.88 78 VAL A N 1
ATOM 575 C CA . VAL A 1 78 ? -3.386 -12.999 -14.623 1.00 73.88 78 VAL A CA 1
ATOM 576 C C . VAL A 1 78 ? -4.854 -13.294 -14.882 1.00 73.88 78 VAL A C 1
ATOM 578 O O . VAL A 1 78 ? -5.734 -12.634 -14.331 1.00 73.88 78 VAL A O 1
ATOM 581 N N . GLU A 1 79 ? -5.113 -14.303 -15.702 1.00 74.12 79 GLU A N 1
ATOM 582 C CA . GLU A 1 79 ? -6.450 -14.850 -15.902 1.00 74.12 79 GLU A CA 1
ATOM 583 C C . GLU A 1 79 ? -6.528 -16.220 -15.219 1.00 74.12 79 GLU A C 1
ATOM 585 O O . GLU A 1 79 ? -5.582 -17.011 -15.309 1.00 74.12 79 GLU A O 1
ATOM 590 N N . PRO A 1 80 ? -7.616 -16.524 -14.492 1.00 68.94 80 PRO A N 1
ATOM 591 C CA . PRO A 1 80 ? -7.768 -17.828 -13.868 1.00 68.94 80 PRO A CA 1
ATOM 592 C C . PRO A 1 80 ? -7.926 -18.913 -14.942 1.00 68.94 80 PRO A C 1
ATOM 594 O O . PRO A 1 80 ? -8.762 -18.796 -15.837 1.00 68.94 80 PRO A O 1
ATOM 597 N N . ASN A 1 81 ? -7.178 -20.013 -14.806 1.00 80.88 81 ASN A N 1
ATOM 598 C CA . ASN A 1 81 ? -7.297 -21.206 -15.653 1.00 80.88 81 ASN A CA 1
ATOM 599 C C . ASN A 1 81 ? -8.610 -21.948 -15.360 1.00 80.88 81 ASN A C 1
ATOM 601 O O . ASN A 1 81 ? -8.631 -22.974 -14.681 1.00 80.88 81 ASN A O 1
ATOM 605 N N . ALA A 1 82 ? -9.723 -21.393 -15.830 1.00 82.19 82 ALA A N 1
ATOM 606 C CA . ALA A 1 82 ? -11.053 -21.826 -15.427 1.00 82.19 82 ALA A CA 1
ATOM 607 C C . ALA A 1 82 ? -11.736 -22.752 -16.446 1.00 82.19 82 ALA A C 1
ATOM 609 O O . ALA A 1 82 ? -12.878 -23.133 -16.213 1.00 82.19 82 ALA A O 1
ATOM 610 N N . GLU A 1 83 ? -11.092 -23.106 -17.561 1.00 86.81 83 GLU A N 1
ATOM 611 C CA . GLU A 1 83 ? -11.684 -23.883 -18.668 1.00 86.81 83 GLU A CA 1
ATOM 612 C C . GLU A 1 83 ? -12.291 -25.214 -18.196 1.00 86.81 83 GLU A C 1
ATOM 614 O O . GLU A 1 83 ? -13.485 -25.433 -18.371 1.00 86.81 83 GLU A O 1
ATOM 619 N N . LEU A 1 84 ? -11.532 -26.012 -17.435 1.00 87.31 84 LEU A N 1
ATOM 620 C CA . LEU A 1 84 ? -12.011 -27.274 -16.854 1.00 87.31 84 LEU A CA 1
ATOM 621 C C . LEU A 1 84 ? -13.278 -27.099 -15.995 1.00 87.31 84 LEU A C 1
ATOM 623 O O . LEU A 1 84 ? -14.147 -27.966 -15.976 1.00 87.31 84 LEU A O 1
ATOM 627 N N . ALA A 1 85 ? -13.388 -25.976 -15.279 1.00 75.88 85 ALA A N 1
ATOM 628 C CA . ALA A 1 85 ? -14.563 -25.671 -14.471 1.00 75.88 85 ALA A CA 1
ATOM 629 C C . ALA A 1 85 ? -15.787 -25.312 -15.339 1.00 75.88 85 ALA A C 1
ATOM 631 O O . ALA A 1 85 ? -16.893 -25.706 -14.979 1.00 75.88 85 ALA A O 1
ATOM 632 N N . ALA A 1 86 ? -15.606 -24.645 -16.496 1.00 78.75 86 ALA A N 1
ATOM 633 C CA . ALA A 1 86 ? -16.704 -24.452 -17.464 1.00 78.75 86 ALA A CA 1
ATOM 634 C C . ALA A 1 86 ? -17.213 -25.787 -17.969 1.00 78.75 86 ALA A C 1
ATOM 636 O O . ALA A 1 86 ? -18.418 -26.021 -17.966 1.00 78.75 86 ALA A O 1
ATOM 637 N N . ASP A 1 87 ? -16.289 -26.632 -18.419 1.00 91.31 87 ASP A N 1
ATOM 638 C CA . ASP A 1 87 ? -16.633 -27.895 -19.064 1.00 91.31 87 ASP A CA 1
ATOM 639 C C . ASP A 1 87 ? -17.357 -28.832 -18.090 1.00 91.31 87 ASP A C 1
ATOM 641 O O . ASP A 1 87 ? -18.229 -29.605 -18.485 1.00 91.31 87 ASP A O 1
ATOM 645 N N . ALA A 1 88 ? -17.045 -28.716 -16.796 1.00 86.50 88 ALA A N 1
ATOM 646 C CA . ALA A 1 88 ? -17.724 -29.416 -15.712 1.00 86.50 88 ALA A CA 1
ATOM 647 C C . ALA A 1 88 ? -19.066 -28.783 -15.283 1.00 86.50 88 ALA A C 1
ATOM 649 O O . ALA A 1 88 ? -19.734 -29.328 -14.404 1.00 86.50 88 ALA A O 1
ATOM 650 N N . GLY A 1 89 ? -19.468 -27.648 -15.866 1.00 86.56 89 GLY A N 1
ATOM 651 C CA . GLY A 1 89 ? -20.699 -26.933 -15.514 1.00 86.56 89 GLY A CA 1
ATOM 652 C C . GLY A 1 89 ? -20.654 -26.228 -14.154 1.00 86.56 89 GLY A C 1
ATOM 653 O O . GLY A 1 89 ? -21.704 -25.974 -13.568 1.00 86.56 89 GLY A O 1
ATOM 654 N N . ILE A 1 90 ? -19.459 -25.933 -13.631 1.00 80.56 90 ILE A N 1
ATOM 655 C CA . ILE A 1 90 ? -19.289 -25.209 -12.368 1.00 80.56 90 ILE A CA 1
ATOM 656 C C . ILE A 1 90 ? -19.543 -23.723 -12.625 1.00 80.56 90 ILE A C 1
ATOM 658 O O . ILE A 1 90 ? -18.854 -23.085 -13.425 1.00 80.56 90 ILE A O 1
ATOM 662 N N . GLU A 1 91 ? -20.537 -23.176 -11.929 1.00 79.56 91 GLU A N 1
ATOM 663 C CA . GLU A 1 91 ? -20.851 -21.753 -11.969 1.00 79.56 91 GLU A CA 1
ATOM 664 C C . GLU A 1 91 ? -19.664 -20.930 -11.451 1.00 79.56 91 GLU A C 1
ATOM 666 O O . GLU A 1 91 ? -19.050 -21.250 -10.430 1.00 79.56 91 GLU A O 1
ATOM 671 N N . ARG A 1 92 ? -19.316 -19.870 -12.183 1.00 71.31 92 ARG A N 1
ATOM 672 C CA . ARG A 1 92 ? -18.245 -18.943 -11.812 1.00 71.31 92 ARG A CA 1
ATOM 673 C C . ARG A 1 92 ? -18.881 -17.665 -11.286 1.00 71.31 92 ARG A C 1
ATOM 675 O O . ARG A 1 92 ? -19.736 -17.105 -11.962 1.00 71.31 92 ARG A O 1
ATOM 682 N N . GLY A 1 93 ? -18.453 -17.220 -10.107 1.00 65.75 93 GLY A N 1
ATOM 683 C CA . GLY A 1 93 ? -18.913 -15.960 -9.525 1.00 65.75 93 GLY A CA 1
ATOM 684 C C . GLY A 1 93 ? -18.399 -14.732 -10.278 1.00 65.75 93 GLY A C 1
ATOM 685 O O . GLY A 1 93 ? -17.493 -14.820 -11.112 1.00 65.75 93 GLY A O 1
ATOM 686 N N . GLU A 1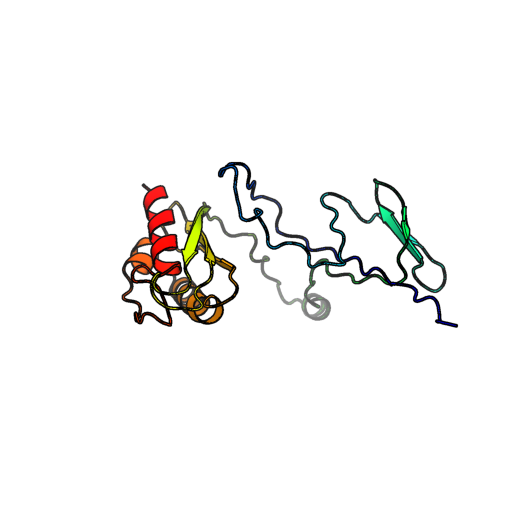 94 ? -18.968 -13.575 -9.952 1.00 63.78 94 GLU A N 1
ATOM 687 C CA . GLU A 1 94 ? -18.491 -12.282 -10.437 1.00 63.78 94 GLU A CA 1
ATOM 688 C C . GLU A 1 94 ? -17.086 -11.979 -9.887 1.00 63.78 94 GLU A C 1
ATOM 690 O O . GLU A 1 94 ? -16.730 -12.337 -8.763 1.00 63.78 94 GLU A O 1
ATOM 695 N N . THR A 1 95 ? -16.245 -11.324 -10.690 1.00 59.38 95 THR A N 1
ATOM 696 C CA . THR A 1 95 ? -14.960 -10.799 -10.206 1.00 59.38 95 THR A CA 1
ATOM 697 C C . THR A 1 95 ? -15.201 -9.674 -9.197 1.00 59.38 95 THR A C 1
ATOM 699 O O . THR A 1 95 ? -16.124 -8.895 -9.396 1.00 59.38 95 THR A O 1
ATOM 702 N N . ALA A 1 96 ? -14.318 -9.508 -8.203 1.00 45.66 96 ALA A N 1
ATOM 703 C CA . ALA A 1 96 ? -14.411 -8.540 -7.091 1.00 45.66 96 ALA A CA 1
ATOM 704 C C . ALA A 1 96 ? -14.637 -7.048 -7.455 1.00 45.66 96 ALA A C 1
ATOM 706 O O . ALA A 1 96 ? -14.754 -6.216 -6.567 1.00 45.66 96 ALA A O 1
ATOM 707 N N . ARG A 1 97 ? -14.704 -6.685 -8.742 1.00 44.44 97 ARG A N 1
ATOM 708 C CA . ARG A 1 97 ? -14.979 -5.324 -9.234 1.00 44.44 97 ARG A CA 1
ATOM 709 C C . ARG A 1 97 ? -16.453 -4.889 -9.117 1.00 44.44 97 ARG A C 1
ATOM 711 O O . ARG A 1 97 ? -16.777 -3.818 -9.608 1.00 44.44 97 ARG A O 1
ATOM 718 N N . ALA A 1 98 ? -17.326 -5.706 -8.529 1.00 47.97 98 ALA A N 1
ATOM 719 C CA . ALA A 1 98 ? -18.779 -5.510 -8.508 1.00 47.97 98 ALA A CA 1
ATOM 720 C C . ALA A 1 98 ? -19.342 -5.140 -7.119 1.00 47.97 98 ALA A C 1
ATOM 722 O O . ALA A 1 98 ? -20.465 -5.512 -6.798 1.00 47.97 98 ALA A O 1
ATOM 723 N N . ALA A 1 99 ? -18.565 -4.465 -6.269 1.00 61.50 99 ALA A N 1
ATOM 724 C CA . ALA A 1 99 ? -19.072 -3.992 -4.982 1.00 61.50 99 ALA A CA 1
ATOM 725 C C . ALA A 1 99 ? -19.629 -2.562 -5.111 1.00 61.50 99 ALA A C 1
ATOM 727 O O . ALA A 1 99 ? -18.931 -1.685 -5.620 1.00 61.50 99 ALA A O 1
ATOM 728 N N . ASP A 1 100 ? -20.870 -2.350 -4.663 1.00 74.31 100 ASP A N 1
ATOM 729 C CA . ASP A 1 100 ? -21.541 -1.042 -4.549 1.00 74.31 100 ASP A CA 1
ATOM 730 C C . ASP A 1 100 ? -20.999 -0.273 -3.325 1.00 74.31 100 ASP A C 1
ATOM 732 O O . ASP A 1 100 ? -21.697 -0.116 -2.331 1.00 74.31 100 ASP A O 1
ATOM 736 N N . PHE A 1 101 ? -19.734 0.146 -3.371 1.00 77.69 101 PHE A N 1
ATOM 737 C CA . PHE A 1 101 ? -19.142 1.045 -2.370 1.00 77.69 101 PHE A CA 1
ATOM 738 C C . PHE A 1 101 ? -19.058 2.477 -2.915 1.00 77.69 101 PHE A C 1
ATOM 740 O O . PHE A 1 101 ? -18.824 2.649 -4.119 1.00 77.69 101 PHE A O 1
ATOM 747 N N . ASP A 1 102 ? -19.163 3.483 -2.042 1.00 81.44 102 ASP A N 1
ATOM 748 C CA . ASP A 1 102 ? -18.900 4.895 -2.360 1.00 81.44 102 ASP A CA 1
ATOM 749 C C . ASP A 1 102 ? -17.591 5.347 -1.682 1.00 81.44 102 ASP A C 1
ATOM 751 O O . ASP A 1 102 ? -17.603 5.859 -0.565 1.00 81.44 102 ASP A O 1
ATOM 755 N N . PRO A 1 103 ? -16.417 5.079 -2.282 1.00 80.94 103 PRO A N 1
ATOM 756 C CA . PRO A 1 103 ? -15.145 5.240 -1.592 1.00 80.94 103 PRO A CA 1
ATOM 757 C C . PRO A 1 103 ? -14.749 6.712 -1.395 1.00 80.94 103 PRO A C 1
ATOM 759 O O . PRO A 1 103 ? -14.631 7.475 -2.355 1.00 80.94 103 PRO A O 1
ATOM 762 N N . VAL A 1 104 ? -14.407 7.064 -0.156 1.00 79.88 104 VAL A N 1
ATOM 763 C CA . VAL A 1 104 ? -13.656 8.270 0.225 1.00 79.88 104 VAL A CA 1
ATOM 764 C C . VAL A 1 104 ? -12.222 7.861 0.543 1.00 79.88 104 VAL A C 1
ATOM 766 O O . VAL A 1 104 ? -11.996 6.965 1.355 1.00 79.88 104 VAL A O 1
ATOM 769 N N . GLU A 1 105 ? -11.244 8.501 -0.095 1.00 81.69 105 GLU A N 1
ATOM 770 C CA . GLU A 1 105 ? -9.823 8.158 0.020 1.00 81.69 105 GLU A CA 1
ATOM 771 C C . GLU A 1 105 ? -8.996 9.362 0.468 1.00 81.69 105 GLU A C 1
ATOM 773 O O . GLU A 1 105 ? -9.144 10.452 -0.076 1.00 81.69 105 GLU A O 1
ATOM 778 N N . GLU A 1 106 ? -8.051 9.136 1.382 1.00 83.69 106 GLU A N 1
ATOM 779 C CA . GLU A 1 106 ? -7.077 10.143 1.802 1.00 83.69 106 GLU A CA 1
ATOM 780 C C . GLU A 1 106 ? -5.648 9.622 1.738 1.00 83.69 106 GLU A C 1
ATOM 782 O O . GLU A 1 106 ? -5.363 8.426 1.867 1.00 83.69 106 GLU A O 1
ATOM 787 N N . THR A 1 107 ? -4.712 10.554 1.558 1.00 85.00 107 THR A N 1
ATOM 788 C CA . THR A 1 107 ? -3.280 10.251 1.534 1.00 85.00 107 THR A CA 1
ATOM 789 C C . THR A 1 107 ? -2.493 11.209 2.397 1.00 85.00 107 THR A C 1
ATOM 791 O O . THR A 1 107 ? -2.416 12.410 2.144 1.00 85.00 107 THR A O 1
ATOM 794 N N . ILE A 1 108 ? -1.780 10.644 3.365 1.00 84.62 108 ILE A N 1
ATOM 795 C CA . ILE A 1 108 ? -0.915 11.395 4.265 1.00 84.62 108 ILE A CA 1
ATOM 796 C C . ILE A 1 108 ? 0.552 11.028 4.060 1.00 84.62 108 ILE A C 1
ATOM 798 O O . ILE A 1 108 ? 0.908 9.922 3.654 1.00 84.62 108 ILE A O 1
ATOM 802 N N . THR A 1 109 ? 1.442 11.960 4.397 1.00 89.25 109 THR A N 1
ATOM 803 C CA . THR A 1 109 ? 2.881 11.694 4.505 1.00 89.25 109 THR A CA 1
ATOM 804 C C . THR A 1 109 ? 3.337 11.940 5.933 1.00 89.25 109 THR A C 1
ATOM 806 O O . THR A 1 109 ? 3.131 13.017 6.487 1.00 89.25 109 THR A O 1
ATOM 809 N N . THR A 1 110 ? 3.999 10.950 6.520 1.00 91.81 110 THR A N 1
ATOM 810 C CA . THR A 1 110 ? 4.461 10.965 7.910 1.00 91.81 110 THR A CA 1
ATOM 811 C C . THR A 1 110 ? 5.828 10.278 8.037 1.00 91.81 110 THR A C 1
ATOM 813 O O . THR A 1 110 ? 6.519 10.062 7.039 1.00 91.81 110 THR A O 1
ATOM 816 N N . ILE A 1 111 ? 6.264 9.982 9.259 1.00 92.94 111 ILE A N 1
ATOM 817 C CA . ILE A 1 111 ? 7.578 9.427 9.600 1.00 92.94 111 ILE A CA 1
ATOM 818 C C . ILE A 1 111 ? 7.465 8.006 10.167 1.00 92.94 111 ILE A C 1
ATOM 820 O O . ILE A 1 111 ? 6.505 7.674 10.856 1.00 92.94 111 ILE A O 1
ATOM 824 N N . SER A 1 112 ? 8.465 7.163 9.902 1.00 92.75 112 SER A N 1
ATOM 825 C CA . SER A 1 112 ? 8.497 5.753 10.329 1.00 92.75 112 SER A CA 1
ATOM 826 C C . SER A 1 112 ? 8.868 5.543 11.801 1.00 92.75 112 SER A C 1
ATOM 828 O O . SER A 1 112 ? 8.617 4.472 12.352 1.00 92.75 112 SER A O 1
ATOM 830 N N . ARG A 1 113 ? 9.482 6.545 12.439 1.00 94.94 113 ARG A N 1
ATOM 831 C CA . ARG A 1 113 ? 10.006 6.514 13.816 1.00 94.94 113 ARG A CA 1
ATOM 832 C C . ARG A 1 113 ? 9.745 7.847 14.507 1.00 94.94 113 ARG A C 1
ATOM 834 O O . ARG A 1 113 ? 9.434 8.835 13.845 1.00 94.94 113 ARG A O 1
ATOM 841 N N . ALA A 1 114 ? 9.924 7.910 15.825 1.00 93.69 114 ALA A N 1
ATOM 842 C CA . ALA A 1 114 ? 9.906 9.191 16.526 1.00 93.69 114 ALA A CA 1
ATOM 843 C C . ALA A 1 114 ? 10.963 10.152 15.942 1.00 93.69 114 ALA A C 1
ATOM 845 O O . ALA A 1 114 ? 12.081 9.741 15.650 1.00 93.69 114 ALA A O 1
ATOM 846 N N . HIS A 1 115 ? 10.630 11.440 15.815 1.00 90.44 115 HIS A N 1
ATOM 847 C CA . HIS A 1 115 ? 11.464 12.436 15.119 1.00 90.44 115 HIS A CA 1
ATOM 848 C C . HIS A 1 115 ? 12.890 12.593 15.681 1.00 90.44 115 HIS A C 1
ATOM 850 O O . HIS A 1 115 ? 13.792 13.025 14.970 1.00 90.44 115 HIS A O 1
ATOM 856 N N . TYR A 1 116 ? 13.093 12.264 16.958 1.00 91.44 116 TYR A N 1
ATOM 857 C CA . TYR A 1 116 ? 14.396 12.310 17.624 1.00 91.44 116 TYR A CA 1
ATOM 858 C C . TYR A 1 116 ? 15.179 10.992 17.523 1.00 91.44 116 TYR A C 1
ATOM 860 O O . TYR A 1 116 ? 16.342 10.944 17.922 1.00 91.44 116 TYR A O 1
ATOM 868 N N . TYR A 1 117 ? 14.554 9.910 17.050 1.00 93.88 117 TYR A N 1
ATOM 869 C CA . TYR A 1 117 ? 15.179 8.596 16.964 1.00 93.88 117 TYR A CA 1
ATOM 870 C C . TYR A 1 117 ? 15.857 8.415 15.595 1.00 93.88 117 TYR A C 1
ATOM 872 O O . TYR A 1 117 ? 15.244 8.689 14.561 1.00 93.88 117 TYR A O 1
ATOM 880 N N . PRO A 1 118 ? 17.122 7.960 15.547 1.00 92.94 118 PRO A N 1
ATOM 881 C CA . PRO A 1 118 ? 17.870 7.878 14.298 1.00 92.94 118 PRO A CA 1
ATOM 882 C C . PRO A 1 118 ? 17.310 6.821 13.338 1.00 92.94 118 PRO A C 1
ATOM 884 O O . PRO A 1 118 ? 16.718 5.820 13.749 1.00 92.94 118 PRO A O 1
ATOM 887 N N . GLY A 1 119 ? 17.573 7.026 12.045 1.00 88.62 119 GLY A N 1
ATOM 888 C CA . GLY A 1 119 ? 17.232 6.076 10.982 1.00 88.62 119 GLY A CA 1
ATOM 889 C C . GLY A 1 119 ? 15.774 6.115 10.526 1.00 88.62 119 GLY A C 1
ATOM 890 O O . GLY A 1 119 ? 15.389 5.268 9.732 1.00 88.62 119 GLY A O 1
ATOM 891 N N . GLY A 1 120 ? 14.976 7.075 11.008 1.00 89.56 120 GLY A N 1
ATOM 892 C CA . GLY A 1 120 ? 13.617 7.283 10.515 1.00 89.56 120 GLY A CA 1
ATOM 893 C C . GLY A 1 120 ? 13.597 7.740 9.053 1.00 89.56 120 GLY A C 1
ATOM 894 O O . GLY A 1 120 ? 14.423 8.548 8.628 1.00 89.56 120 GLY A O 1
ATOM 895 N N . SER A 1 121 ? 12.620 7.242 8.304 1.00 89.38 121 SER A N 1
ATOM 896 C CA . SER A 1 121 ? 12.316 7.606 6.920 1.00 89.38 121 SER A CA 1
ATOM 897 C C . SER A 1 121 ? 10.872 8.105 6.817 1.00 89.38 121 SER A C 1
ATOM 899 O O . SER A 1 121 ? 10.127 8.106 7.801 1.00 89.38 121 SER A O 1
ATOM 901 N N . ARG A 1 122 ? 10.467 8.579 5.635 1.00 87.69 122 ARG A N 1
ATOM 902 C CA . ARG A 1 122 ? 9.070 8.959 5.393 1.00 87.69 122 ARG A CA 1
ATOM 903 C C . ARG A 1 122 ? 8.237 7.742 5.005 1.00 87.69 122 ARG A C 1
ATOM 905 O O . ARG A 1 122 ? 8.714 6.874 4.277 1.00 87.69 122 ARG A O 1
ATOM 912 N N . ILE A 1 123 ? 6.987 7.742 5.450 1.00 85.94 123 ILE A N 1
ATOM 913 C CA . ILE A 1 123 ? 5.943 6.810 5.030 1.00 85.94 123 ILE A CA 1
ATOM 914 C C . ILE A 1 123 ? 4.824 7.628 4.391 1.00 85.94 123 ILE A C 1
ATOM 916 O O . ILE A 1 123 ? 4.348 8.594 4.988 1.00 85.94 123 ILE A O 1
ATOM 920 N N . VAL A 1 124 ? 4.421 7.240 3.188 1.00 88.62 124 VAL A N 1
ATOM 921 C CA . VAL A 1 124 ? 3.165 7.664 2.567 1.00 88.62 124 VAL A CA 1
ATOM 922 C C . VAL A 1 124 ? 2.127 6.603 2.901 1.00 88.62 124 VAL A C 1
ATOM 924 O O . VAL A 1 124 ? 2.378 5.418 2.667 1.00 88.62 124 VAL A O 1
ATOM 927 N N . ALA A 1 125 ? 1.010 7.024 3.479 1.00 86.81 125 ALA A N 1
ATOM 928 C CA . ALA A 1 125 ? -0.106 6.155 3.809 1.00 86.81 125 ALA A CA 1
ATOM 929 C C . ALA A 1 125 ? -1.344 6.627 3.052 1.00 86.81 125 ALA A C 1
ATOM 931 O O . ALA A 1 125 ? -1.726 7.786 3.178 1.00 86.81 125 ALA A O 1
ATOM 932 N N . GLU A 1 126 ? -1.921 5.724 2.273 1.00 87.19 126 GLU A N 1
ATOM 933 C CA . GLU A 1 126 ? -3.188 5.884 1.565 1.00 87.19 126 GLU A CA 1
ATOM 934 C C . GLU A 1 126 ? -4.221 5.009 2.272 1.00 87.19 126 GLU A C 1
ATOM 936 O O . GLU A 1 126 ? -3.906 3.881 2.672 1.00 87.19 126 GLU A O 1
ATOM 941 N N . MET A 1 127 ? -5.428 5.519 2.472 1.00 87.75 127 MET A N 1
ATOM 942 C CA . MET A 1 127 ? -6.508 4.775 3.108 1.00 87.75 127 MET A CA 1
ATOM 943 C C . MET A 1 127 ? -7.840 5.178 2.495 1.00 87.75 127 MET A C 1
ATOM 945 O O . MET A 1 127 ? -8.037 6.353 2.203 1.00 87.75 127 MET A O 1
ATOM 949 N N . GLY A 1 128 ? -8.728 4.204 2.315 1.00 88.12 128 GLY A N 1
ATOM 950 C CA . GLY A 1 128 ? -10.068 4.422 1.783 1.00 88.12 128 GLY A CA 1
ATOM 951 C C . GLY A 1 128 ? -11.143 3.808 2.668 1.00 88.12 128 GLY A C 1
ATOM 952 O O . GLY A 1 128 ? -10.945 2.712 3.208 1.00 88.12 128 GLY A O 1
ATOM 953 N N . ALA A 1 129 ? -12.271 4.497 2.790 1.00 90.31 129 ALA A N 1
ATOM 954 C CA . ALA A 1 129 ? -13.459 4.054 3.510 1.00 90.31 129 ALA A CA 1
ATOM 955 C C . ALA A 1 129 ? -14.717 4.227 2.661 1.00 90.31 129 ALA A C 1
ATOM 957 O O . ALA A 1 129 ? -14.718 5.016 1.724 1.00 90.31 129 ALA A O 1
ATOM 958 N N . ASP A 1 130 ? -15.773 3.497 2.990 1.00 88.81 130 ASP A N 1
ATOM 959 C CA . ASP A 1 130 ? -17.088 3.691 2.389 1.00 88.81 130 ASP A CA 1
ATOM 960 C C . ASP A 1 130 ? -17.762 4.937 2.976 1.00 88.81 130 ASP A C 1
ATOM 962 O O . ASP A 1 130 ? -17.769 5.113 4.197 1.00 88.81 130 ASP A O 1
ATOM 966 N N . ALA A 1 131 ? -18.321 5.801 2.131 1.00 88.62 131 ALA A N 1
ATOM 967 C CA . ALA A 1 131 ? -18.990 7.030 2.552 1.00 88.62 131 ALA A CA 1
ATOM 968 C C . ALA A 1 131 ? -20.263 6.751 3.362 1.00 88.62 131 ALA A C 1
ATOM 970 O O . ALA A 1 131 ? -20.630 7.545 4.229 1.00 88.62 131 ALA A O 1
ATOM 971 N N . ASP A 1 132 ? -20.932 5.630 3.080 1.00 89.12 132 ASP A N 1
ATOM 972 C CA . ASP A 1 132 ? -22.229 5.301 3.670 1.00 89.12 132 ASP A CA 1
ATOM 973 C C . ASP A 1 132 ? -22.134 4.963 5.165 1.00 89.12 132 ASP A C 1
ATOM 975 O O . ASP A 1 132 ? -22.983 5.381 5.962 1.00 89.12 132 ASP A O 1
ATOM 979 N N . ASP A 1 133 ? -21.122 4.188 5.558 1.00 91.69 133 ASP A N 1
ATOM 980 C CA . ASP A 1 133 ? -20.994 3.651 6.917 1.00 91.69 133 ASP A CA 1
ATOM 981 C C . ASP A 1 133 ? -19.591 3.797 7.534 1.00 91.69 133 ASP A C 1
ATOM 983 O O . ASP A 1 133 ? -19.381 3.424 8.692 1.00 91.69 133 ASP A O 1
ATOM 987 N N . GLY A 1 134 ? -18.634 4.369 6.799 1.00 94.69 134 GLY A N 1
ATOM 988 C CA . GLY A 1 134 ? -17.257 4.577 7.245 1.00 94.69 134 GLY A CA 1
ATOM 989 C C . GLY A 1 134 ? -16.409 3.307 7.285 1.00 94.69 134 GLY A C 1
ATOM 990 O O . GLY A 1 134 ? -15.301 3.332 7.837 1.00 94.69 134 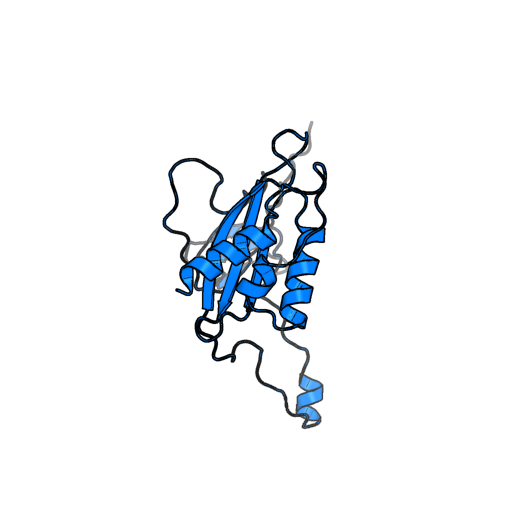GLY A O 1
ATOM 991 N N . ARG A 1 135 ? -16.895 2.187 6.738 1.00 94.88 135 ARG A N 1
ATOM 992 C CA . ARG A 1 135 ? -16.171 0.914 6.700 1.00 94.88 135 ARG A CA 1
ATOM 993 C C . ARG A 1 135 ? -14.856 1.053 5.943 1.00 94.88 135 ARG A C 1
ATOM 995 O O . ARG A 1 135 ? -14.825 1.551 4.825 1.00 94.88 135 ARG A O 1
ATOM 1002 N N . LEU A 1 136 ? -13.766 0.534 6.508 1.00 93.31 136 LEU A N 1
ATOM 1003 C CA . LEU A 1 136 ? -12.478 0.485 5.819 1.00 93.31 136 LEU A CA 1
ATOM 1004 C C . LEU A 1 136 ? -12.574 -0.393 4.556 1.00 93.31 136 LEU A C 1
ATOM 1006 O O . LEU A 1 136 ? -12.916 -1.576 4.637 1.00 93.31 136 LEU A O 1
ATOM 1010 N N . LEU A 1 137 ? -12.203 0.169 3.405 1.00 89.19 137 LEU A N 1
ATOM 1011 C CA . LEU A 1 137 ? -12.197 -0.514 2.103 1.00 89.19 137 LEU A CA 1
ATOM 1012 C C . LEU A 1 137 ? -10.790 -0.919 1.661 1.00 89.19 137 LEU A C 1
ATOM 1014 O O . LEU A 1 137 ? -10.608 -1.928 0.975 1.00 89.19 137 LEU A O 1
ATOM 1018 N N . GLY A 1 138 ? -9.772 -0.164 2.077 1.00 87.75 138 GLY A N 1
ATOM 1019 C CA . GLY A 1 138 ? -8.392 -0.455 1.713 1.00 87.75 138 GLY A CA 1
ATOM 1020 C C . GLY A 1 138 ? -7.374 0.440 2.405 1.00 87.75 138 GLY A C 1
ATOM 1021 O O . GLY A 1 138 ? -7.695 1.503 2.928 1.00 87.75 138 GLY A O 1
ATOM 1022 N N . ALA A 1 139 ? -6.119 -0.008 2.396 1.00 87.62 139 ALA A N 1
ATOM 1023 C CA . ALA A 1 139 ? -4.986 0.794 2.834 1.00 87.62 139 ALA A CA 1
ATOM 1024 C C . ALA A 1 139 ? -3.715 0.427 2.058 1.00 87.62 139 ALA A C 1
ATOM 1026 O O . ALA A 1 139 ? -3.454 -0.748 1.780 1.00 87.62 139 ALA A O 1
ATOM 1027 N N . GLY A 1 140 ? -2.894 1.431 1.764 1.00 89.06 140 GLY A N 1
ATOM 1028 C CA . GLY A 1 140 ? -1.593 1.307 1.119 1.00 89.06 140 GLY A CA 1
ATOM 1029 C C . GLY A 1 140 ? -0.515 2.024 1.924 1.00 89.06 140 GLY A C 1
ATOM 1030 O O . GLY A 1 140 ? -0.731 3.114 2.442 1.00 89.06 140 GLY A O 1
ATOM 1031 N N . LEU A 1 141 ? 0.671 1.420 2.032 1.00 86.31 141 LEU A N 1
ATOM 1032 C CA . LEU A 1 141 ? 1.825 2.024 2.700 1.00 86.31 141 LEU A CA 1
ATOM 1033 C C . LEU A 1 141 ? 3.051 1.956 1.794 1.00 86.31 141 LEU A C 1
ATOM 1035 O O . LEU A 1 141 ? 3.423 0.881 1.318 1.00 86.31 141 LEU A O 1
ATOM 1039 N N . VAL A 1 142 ? 3.713 3.095 1.602 1.00 88.88 142 VAL A N 1
ATOM 1040 C CA . VAL A 1 142 ? 4.957 3.201 0.833 1.00 88.88 142 VAL A CA 1
ATOM 1041 C C . VAL A 1 142 ? 6.013 3.905 1.674 1.00 88.88 142 VAL A C 1
ATOM 1043 O O . VAL A 1 142 ? 5.832 5.040 2.105 1.00 88.88 142 VAL A O 1
ATOM 1046 N N . GLY A 1 143 ? 7.150 3.249 1.880 1.00 82.88 143 GLY A N 1
ATOM 1047 C CA . GLY A 1 143 ? 8.259 3.782 2.666 1.00 82.88 143 GLY A CA 1
ATOM 1048 C C . GLY A 1 143 ? 9.449 2.829 2.674 1.00 82.88 143 GLY A C 1
ATOM 1049 O O . GLY A 1 143 ? 9.322 1.659 2.314 1.00 82.88 143 GLY A O 1
ATOM 1050 N N . GLU A 1 144 ? 10.617 3.334 3.072 1.00 86.38 144 GLU A N 1
ATOM 1051 C CA . GLU A 1 144 ? 11.860 2.543 3.116 1.00 86.38 144 GLU A CA 1
ATOM 1052 C C . GLU A 1 144 ? 11.849 1.509 4.250 1.00 86.38 144 GLU A C 1
ATOM 1054 O O . GLU A 1 144 ? 12.463 0.448 4.149 1.00 86.38 144 GLU A O 1
ATOM 1059 N N . GLU A 1 145 ? 11.126 1.802 5.330 1.00 87.88 145 GLU A N 1
ATOM 1060 C CA . GLU A 1 145 ? 10.951 0.908 6.467 1.00 87.88 145 GLU A CA 1
ATOM 1061 C C . GLU A 1 145 ? 9.570 1.072 7.114 1.00 87.88 145 GLU A C 1
ATOM 1063 O O . GLU A 1 145 ? 8.790 1.963 6.783 1.00 87.88 145 GLU A O 1
ATOM 1068 N N . GLY A 1 146 ? 9.250 0.183 8.053 1.00 89.88 146 GLY A N 1
ATOM 1069 C CA . GLY A 1 146 ? 8.083 0.322 8.921 1.00 89.88 146 GLY A CA 1
ATOM 1070 C C . GLY A 1 146 ? 6.723 -0.008 8.294 1.00 89.88 146 GLY A C 1
ATOM 1071 O O . GLY A 1 146 ? 5.757 -0.157 9.035 1.00 89.88 146 GLY A O 1
ATOM 1072 N N . CYS A 1 147 ? 6.644 -0.185 6.972 1.00 91.56 147 CYS A N 1
ATOM 1073 C CA . CYS A 1 147 ? 5.395 -0.488 6.265 1.00 91.56 147 CYS A CA 1
ATOM 1074 C C . CYS A 1 147 ? 4.908 -1.924 6.524 1.00 91.56 147 CYS A C 1
ATOM 1076 O O . CYS A 1 147 ? 3.743 -2.142 6.842 1.00 91.56 147 CYS A O 1
ATOM 1078 N N . ALA A 1 148 ? 5.812 -2.908 6.451 1.00 89.00 148 ALA A N 1
ATOM 1079 C CA . ALA A 1 148 ? 5.452 -4.328 6.488 1.00 89.00 148 ALA A CA 1
ATOM 1080 C C . ALA A 1 148 ? 4.776 -4.780 7.795 1.00 89.00 148 ALA A C 1
ATOM 1082 O O . ALA A 1 148 ? 3.915 -5.648 7.765 1.00 89.00 148 ALA A O 1
ATOM 1083 N N . HIS A 1 149 ? 5.141 -4.210 8.948 1.00 88.00 149 HIS A N 1
ATOM 1084 C CA . HIS A 1 149 ? 4.474 -4.568 10.205 1.00 88.00 149 HIS A CA 1
ATOM 1085 C C . HIS A 1 149 ? 3.136 -3.838 10.383 1.00 88.00 149 HIS A C 1
ATOM 1087 O O . HIS A 1 149 ? 2.222 -4.393 10.983 1.00 88.00 149 HIS A O 1
ATOM 1093 N N . ARG A 1 150 ? 3.010 -2.622 9.837 1.00 93.19 150 ARG A N 1
ATOM 1094 C CA . ARG A 1 150 ? 1.800 -1.793 9.917 1.00 93.19 150 ARG A CA 1
ATOM 1095 C C . ARG A 1 150 ? 0.678 -2.298 9.031 1.00 93.19 150 ARG A C 1
ATOM 1097 O O . ARG A 1 150 ? -0.474 -2.282 9.450 1.00 93.19 150 ARG A O 1
ATOM 1104 N N . ILE A 1 151 ? 1.008 -2.794 7.839 1.00 94.56 151 ILE A N 1
ATOM 1105 C CA . ILE A 1 151 ? -0.014 -3.258 6.896 1.00 94.56 151 ILE A CA 1
ATOM 1106 C C . ILE A 1 151 ? -0.837 -4.425 7.463 1.00 94.56 151 ILE A C 1
ATOM 1108 O O . ILE A 1 151 ? -2.009 -4.563 7.137 1.00 94.56 151 ILE A O 1
ATOM 1112 N N . ASN A 1 152 ? -0.269 -5.214 8.382 1.00 93.94 152 ASN A N 1
ATOM 1113 C CA . ASN A 1 152 ? -0.990 -6.292 9.060 1.00 93.94 152 ASN A CA 1
ATOM 1114 C C . ASN A 1 152 ? -2.139 -5.778 9.941 1.00 93.94 152 ASN A C 1
ATOM 1116 O O . ASN A 1 152 ? -3.145 -6.471 10.085 1.00 93.94 152 ASN A O 1
ATOM 1120 N N . ALA A 1 153 ? -2.015 -4.578 10.518 1.00 93.88 153 ALA A N 1
ATOM 1121 C CA . ALA A 1 153 ? -3.097 -3.973 11.287 1.00 93.88 153 ALA A CA 1
ATOM 1122 C C . ALA A 1 153 ? -4.263 -3.580 10.370 1.00 93.88 153 ALA A C 1
ATOM 1124 O O . ALA A 1 153 ? -5.400 -3.941 10.654 1.00 93.88 153 ALA A O 1
ATOM 1125 N N . ALA A 1 154 ? -3.974 -2.957 9.222 1.00 93.00 154 ALA A N 1
ATOM 1126 C CA . ALA A 1 154 ? -4.991 -2.662 8.211 1.00 93.00 154 ALA A CA 1
ATOM 1127 C C . ALA A 1 154 ? -5.629 -3.942 7.646 1.00 93.00 154 ALA A C 1
ATOM 1129 O O . ALA A 1 154 ? -6.844 -4.018 7.518 1.00 93.00 154 ALA A O 1
ATOM 1130 N N . ALA A 1 155 ? -4.838 -4.987 7.383 1.00 94.31 155 ALA A N 1
ATOM 1131 C CA . ALA A 1 155 ? -5.360 -6.283 6.948 1.00 94.31 155 ALA A CA 1
ATOM 1132 C C . ALA A 1 155 ? -6.290 -6.920 7.995 1.00 94.31 155 ALA A C 1
ATOM 1134 O O . ALA A 1 155 ? -7.309 -7.506 7.639 1.00 94.31 155 ALA A O 1
ATOM 1135 N N . THR A 1 156 ? -5.959 -6.782 9.282 1.00 96.19 156 THR A N 1
ATOM 1136 C CA . THR A 1 156 ? -6.818 -7.246 10.381 1.00 96.19 156 THR A CA 1
ATOM 1137 C C . THR A 1 156 ? -8.108 -6.433 10.438 1.00 96.19 156 THR A C 1
ATOM 1139 O O . THR A 1 156 ? -9.176 -7.029 10.498 1.00 96.19 156 THR A O 1
ATOM 1142 N N . ALA A 1 157 ? -8.021 -5.103 10.342 1.00 95.44 157 ALA A N 1
ATOM 1143 C CA . ALA A 1 157 ? -9.177 -4.209 10.329 1.00 95.44 157 ALA A CA 1
ATOM 1144 C C . ALA A 1 157 ? -10.125 -4.498 9.154 1.00 95.44 157 ALA A C 1
ATOM 1146 O O . ALA A 1 157 ? -11.330 -4.593 9.361 1.00 95.44 157 ALA A O 1
ATOM 1147 N N . LEU A 1 158 ? -9.582 -4.732 7.952 1.00 91.69 158 LEU A N 1
ATOM 1148 C CA . LEU A 1 158 ? -10.345 -5.167 6.776 1.00 91.69 158 LEU A CA 1
ATOM 1149 C C . LEU A 1 158 ? -11.040 -6.512 7.016 1.00 91.69 158 LEU A C 1
ATOM 1151 O O . LEU A 1 158 ? -12.206 -6.680 6.672 1.00 91.69 158 LEU A O 1
ATOM 1155 N N . HIS A 1 159 ? -10.329 -7.473 7.613 1.00 94.50 159 HIS A N 1
ATOM 1156 C CA . HIS A 1 159 ? -10.874 -8.798 7.906 1.00 94.50 159 HIS A CA 1
ATOM 1157 C C . HIS A 1 159 ? -12.028 -8.754 8.914 1.00 94.50 159 HIS A C 1
ATOM 1159 O O . HIS A 1 159 ? -12.949 -9.560 8.816 1.00 94.50 159 HIS A O 1
ATOM 1165 N N . THR A 1 160 ? -11.970 -7.831 9.875 1.00 95.81 160 THR A N 1
ATOM 1166 C CA . THR A 1 160 ? -13.005 -7.641 10.899 1.00 95.81 160 THR A CA 1
ATOM 1167 C C . THR A 1 160 ? -14.003 -6.539 10.557 1.00 95.81 160 THR A C 1
ATOM 1169 O O . THR A 1 160 ? -14.816 -6.202 11.408 1.00 95.81 160 THR A O 1
ATOM 1172 N N . GLU A 1 161 ? -13.940 -5.992 9.340 1.00 94.06 161 GLU A N 1
ATOM 1173 C CA . GLU A 1 161 ? -14.880 -4.990 8.826 1.00 94.06 161 GLU A CA 1
ATOM 1174 C C . GLU A 1 161 ? -14.961 -3.718 9.695 1.00 94.06 161 GLU A C 1
ATOM 1176 O O . GLU A 1 161 ? -16.029 -3.130 9.825 1.00 94.06 161 GLU A O 1
ATOM 1181 N N . LEU A 1 162 ? -13.840 -3.295 10.300 1.00 97.94 162 LEU A N 1
ATOM 1182 C CA . LEU A 1 162 ? -13.811 -2.078 11.122 1.00 97.94 162 LEU A CA 1
ATOM 1183 C C . LEU A 1 162 ? -14.059 -0.824 10.283 1.00 97.94 162 LEU A C 1
ATOM 1185 O O . LEU A 1 162 ? -13.607 -0.720 9.138 1.00 97.94 162 LEU A O 1
ATOM 1189 N N . THR A 1 163 ? -14.682 0.165 10.910 1.00 97.94 163 THR A N 1
ATOM 1190 C CA . THR A 1 163 ? -14.727 1.539 10.401 1.00 97.94 163 THR A CA 1
ATOM 1191 C C . THR A 1 163 ? -13.380 2.249 10.570 1.00 97.94 163 THR A C 1
ATOM 1193 O O . THR A 1 163 ? -12.549 1.864 11.403 1.00 97.94 163 THR A O 1
ATOM 1196 N N . VAL A 1 164 ? -13.142 3.314 9.798 1.00 97.25 164 VAL A N 1
ATOM 1197 C CA . VAL A 1 164 ? -11.941 4.154 9.979 1.00 97.25 164 VAL A CA 1
ATOM 1198 C C . VAL A 1 164 ? -11.921 4.871 11.330 1.00 97.25 164 VAL A C 1
ATOM 1200 O O . VAL A 1 164 ? -10.844 5.018 11.907 1.00 97.25 164 VAL A O 1
ATOM 1203 N N . ALA A 1 165 ? -13.086 5.211 11.888 1.00 97.75 165 ALA A N 1
ATOM 1204 C CA . ALA A 1 165 ? -13.211 5.745 13.243 1.00 97.75 165 ALA A CA 1
ATOM 1205 C C . ALA A 1 165 ? -12.716 4.737 14.296 1.00 97.75 165 ALA A C 1
ATOM 1207 O O . ALA A 1 165 ? -11.858 5.053 15.121 1.00 97.75 165 ALA A O 1
ATOM 1208 N N . GLU A 1 166 ? -13.193 3.489 14.229 1.00 98.06 166 GLU A N 1
ATOM 1209 C CA . GLU A 1 166 ? -12.766 2.424 15.146 1.00 98.06 166 GLU A CA 1
ATOM 1210 C C . GLU A 1 166 ? -11.280 2.096 14.989 1.00 98.06 166 GLU A C 1
ATOM 1212 O O . GLU A 1 166 ? -10.589 1.879 15.986 1.00 98.06 166 GLU A O 1
ATOM 1217 N N . LEU A 1 167 ? -10.770 2.077 13.751 1.00 97.44 167 LEU A N 1
ATOM 1218 C CA . LEU A 1 167 ? -9.346 1.887 13.491 1.00 97.44 167 LEU A CA 1
ATOM 1219 C C . LEU A 1 167 ? -8.514 3.017 14.107 1.00 97.44 167 LEU A C 1
ATOM 1221 O O . LEU A 1 167 ? -7.491 2.728 14.722 1.00 97.44 167 LEU A O 1
ATOM 1225 N N . ALA A 1 168 ? -8.938 4.276 13.969 1.00 96.81 168 ALA A N 1
ATOM 1226 C CA . ALA A 1 168 ? -8.235 5.432 14.527 1.00 96.81 168 ALA A CA 1
ATOM 1227 C C . ALA A 1 168 ? -8.154 5.404 16.066 1.00 96.81 168 ALA A C 1
ATOM 1229 O O . ALA A 1 168 ? -7.193 5.938 16.629 1.00 96.81 168 ALA A O 1
ATOM 1230 N N . ASP A 1 169 ? -9.115 4.749 16.723 1.00 96.12 169 ASP A N 1
ATOM 1231 C CA . ASP A 1 169 ? -9.189 4.594 18.181 1.00 96.12 169 ASP A CA 1
ATOM 1232 C C . ASP A 1 169 ? -8.452 3.351 18.725 1.00 96.12 169 ASP A C 1
ATOM 1234 O O . ASP A 1 169 ? -8.389 3.149 19.943 1.00 96.12 169 ASP A O 1
ATOM 1238 N N . LEU A 1 170 ? -7.847 2.518 17.867 1.00 95.81 170 LEU A N 1
ATOM 1239 C CA . LEU A 1 170 ? -7.049 1.377 18.325 1.00 95.81 170 LEU A CA 1
ATOM 1240 C C . LEU A 1 170 ? -5.759 1.818 19.036 1.00 95.81 170 LEU A C 1
ATOM 1242 O O . LEU A 1 170 ? -4.995 2.654 18.554 1.00 95.81 170 LEU A O 1
ATOM 1246 N N . ASP A 1 171 ? -5.454 1.162 20.158 1.00 94.31 171 ASP A N 1
ATOM 1247 C CA . ASP A 1 171 ? -4.245 1.428 20.945 1.00 94.31 171 ASP A CA 1
ATOM 1248 C C . ASP A 1 171 ? -3.046 0.632 20.407 1.00 94.31 171 ASP A C 1
ATOM 1250 O O . ASP A 1 171 ? -2.834 -0.544 20.729 1.00 94.31 171 ASP A O 1
ATOM 1254 N N . PHE A 1 172 ? -2.265 1.262 19.528 1.00 94.00 172 PHE A N 1
ATOM 1255 C CA . PHE A 1 172 ? -1.064 0.646 18.971 1.00 94.00 172 PHE A CA 1
ATOM 1256 C C . PHE A 1 172 ? 0.110 0.741 19.942 1.00 94.00 172 PHE A C 1
ATOM 1258 O O . PHE A 1 172 ? 0.423 1.791 20.503 1.00 94.00 172 PHE A O 1
ATOM 1265 N N . GLY A 1 173 ? 0.851 -0.363 20.058 1.00 91.25 173 GLY A N 1
ATOM 1266 C CA . GLY A 1 173 ? 2.105 -0.376 20.797 1.00 91.25 173 GLY A CA 1
ATOM 1267 C C . GLY A 1 173 ? 3.087 0.656 20.238 1.00 91.25 173 GLY A C 1
ATOM 1268 O O . GLY A 1 173 ? 3.516 0.564 19.089 1.00 91.25 173 GLY A O 1
ATOM 1269 N N . TYR A 1 174 ? 3.489 1.608 21.077 1.00 91.81 174 TYR A N 1
ATOM 1270 C CA . TYR A 1 174 ? 4.445 2.649 20.718 1.00 91.81 174 TYR A CA 1
ATOM 1271 C C . TYR A 1 174 ? 5.811 2.410 21.362 1.00 91.81 174 TYR A C 1
ATOM 1273 O O . TYR A 1 174 ? 5.944 2.163 22.562 1.00 91.81 174 TYR A O 1
ATOM 1281 N N . SER A 1 175 ? 6.858 2.563 20.557 1.00 93.94 175 SER A N 1
ATOM 1282 C CA . SER A 1 175 ? 8.219 2.756 21.041 1.00 93.94 175 SER A CA 1
ATOM 1283 C C . SER A 1 175 ? 9.024 3.533 19.991 1.00 93.94 175 SER A C 1
ATOM 1285 O O . SER A 1 175 ? 8.851 3.270 18.796 1.00 93.94 175 SER A O 1
ATOM 1287 N N . PRO A 1 176 ? 9.918 4.464 20.392 1.00 95.06 176 PRO A N 1
ATOM 1288 C CA . PRO A 1 176 ? 10.618 5.370 19.473 1.00 95.06 176 PRO A CA 1
ATOM 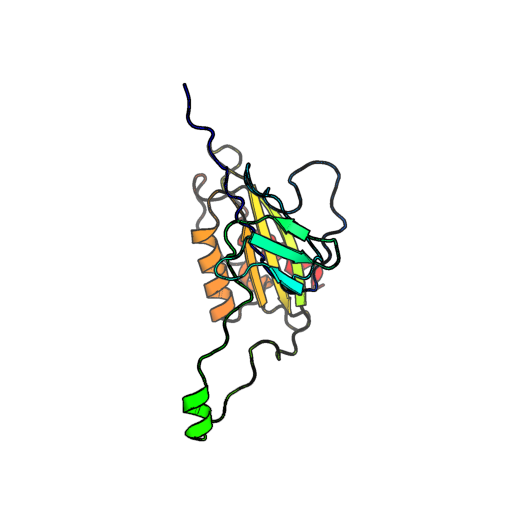1289 C C . PRO A 1 176 ? 11.282 4.728 18.234 1.00 95.06 176 PRO A C 1
ATOM 1291 O O . PRO A 1 176 ? 11.183 5.326 17.161 1.00 95.06 176 PRO A O 1
ATOM 1294 N N . PRO A 1 177 ? 11.934 3.542 18.318 1.00 93.69 177 PRO A N 1
ATOM 1295 C CA . PRO A 1 177 ? 12.484 2.849 17.148 1.00 93.69 177 PRO A CA 1
ATOM 1296 C C . PRO A 1 177 ? 11.455 2.262 16.173 1.00 93.69 177 PRO A C 1
ATOM 1298 O O . PRO A 1 177 ? 11.844 1.936 15.055 1.00 93.69 177 PRO A O 1
ATOM 1301 N N . PHE A 1 178 ? 10.197 2.073 16.578 1.00 90.94 178 PHE A N 1
ATOM 1302 C CA . PHE A 1 178 ? 9.186 1.351 15.791 1.00 90.94 178 PHE A CA 1
ATOM 1303 C C . PHE A 1 178 ? 8.076 2.252 15.244 1.00 90.94 178 PHE A C 1
ATOM 1305 O O . PHE A 1 178 ? 7.433 1.892 14.256 1.00 90.94 178 PHE A O 1
ATOM 1312 N N . GLY A 1 179 ? 7.862 3.426 15.839 1.00 91.88 179 GLY A N 1
ATOM 1313 C CA . GLY A 1 179 ? 6.885 4.390 15.349 1.00 91.88 179 GLY A CA 1
ATOM 1314 C C . GLY A 1 179 ? 6.973 5.755 16.023 1.00 91.88 179 GLY A C 1
ATOM 1315 O O . GLY A 1 179 ? 7.613 5.889 17.068 1.00 91.88 179 GLY A O 1
ATOM 1316 N N . PRO A 1 180 ? 6.362 6.786 15.422 1.00 92.88 180 PRO A N 1
ATOM 1317 C CA . PRO A 1 180 ? 5.990 8.012 16.121 1.00 92.88 180 PRO A CA 1
ATOM 1318 C C . PRO A 1 180 ? 4.831 7.763 17.102 1.00 92.88 180 PRO A C 1
ATOM 1320 O O . PRO A 1 180 ? 4.204 6.711 17.079 1.00 92.88 180 PRO A O 1
ATOM 1323 N N . VAL A 1 181 ? 4.540 8.756 17.950 1.00 92.62 181 VAL A N 1
ATOM 1324 C CA . VAL A 1 181 ? 3.392 8.713 18.881 1.00 92.62 181 VAL A CA 1
ATOM 1325 C C . VAL A 1 181 ? 2.073 8.541 18.125 1.00 92.62 181 VAL A C 1
ATOM 1327 O O . VAL A 1 181 ? 1.219 7.775 18.546 1.00 92.62 181 VAL A O 1
ATOM 1330 N N . TRP A 1 182 ? 1.930 9.237 16.997 1.00 93.38 182 TRP A N 1
ATOM 1331 C CA . TRP A 1 182 ? 0.790 9.111 16.096 1.00 93.38 182 TRP A CA 1
ATOM 1332 C C . TRP A 1 182 ? 1.156 8.168 14.961 1.00 93.38 182 TRP A C 1
ATOM 1334 O O . TRP A 1 182 ? 1.818 8.586 14.008 1.00 93.38 182 TRP A O 1
ATOM 1344 N N . ASP A 1 183 ? 0.792 6.891 15.096 1.00 96.44 183 ASP A N 1
ATOM 1345 C CA . ASP A 1 183 ? 1.130 5.885 14.093 1.00 96.44 183 ASP A CA 1
ATOM 1346 C C . ASP A 1 183 ? 0.597 6.287 12.701 1.00 96.44 183 ASP A C 1
ATOM 1348 O O . ASP A 1 183 ? -0.519 6.805 12.603 1.00 96.44 183 ASP A O 1
ATOM 1352 N N . PRO A 1 184 ? 1.365 6.062 11.618 1.00 95.69 184 PRO A N 1
ATOM 1353 C CA . PRO A 1 184 ? 0.917 6.307 10.253 1.00 95.69 184 PRO A CA 1
ATOM 1354 C C . PRO A 1 184 ? -0.461 5.740 9.902 1.00 95.69 184 PRO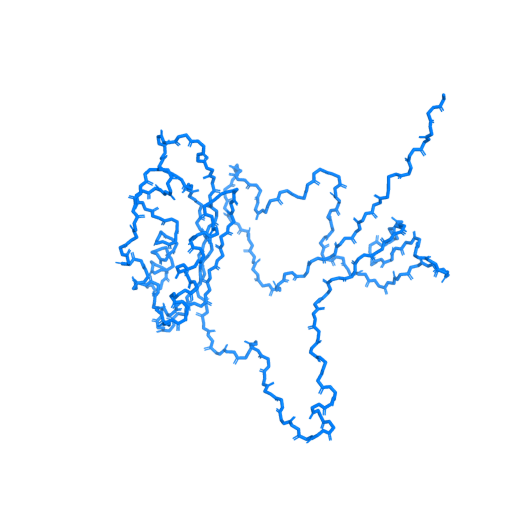 A C 1
ATOM 1356 O O . PRO A 1 184 ? -1.225 6.429 9.235 1.00 95.69 184 PRO A O 1
ATOM 1359 N N . VAL A 1 185 ? -0.799 4.529 10.354 1.00 96.81 185 VAL A N 1
ATOM 1360 C CA . VAL A 1 185 ? -2.098 3.905 10.047 1.00 96.81 185 VAL A CA 1
ATOM 1361 C C . VAL A 1 185 ? -3.226 4.619 10.787 1.00 96.81 185 VAL A C 1
ATOM 1363 O O . VAL A 1 185 ? -4.215 4.986 10.164 1.00 96.81 185 VAL A O 1
ATOM 1366 N N . LEU A 1 186 ? -3.051 4.884 12.085 1.00 97.25 186 LEU A N 1
ATOM 1367 C CA . LEU A 1 186 ? -4.047 5.592 12.900 1.00 97.25 186 LEU A CA 1
ATOM 1368 C C . LEU A 1 186 ? -4.262 7.027 12.404 1.00 97.25 186 LEU A C 1
ATOM 1370 O O . LEU A 1 186 ? -5.379 7.531 12.371 1.00 97.25 186 LEU A O 1
ATOM 1374 N N . THR A 1 187 ? -3.180 7.684 11.982 1.00 97.00 187 THR A N 1
ATOM 1375 C CA . THR A 1 187 ? -3.237 9.049 11.447 1.00 97.00 187 THR A CA 1
ATOM 1376 C C . THR A 1 187 ? -3.957 9.087 10.100 1.00 97.00 187 THR A C 1
ATOM 1378 O O . THR A 1 187 ? -4.716 10.020 9.862 1.00 97.00 187 THR A O 1
ATOM 1381 N N . ALA A 1 188 ? -3.739 8.091 9.232 1.00 95.75 188 ALA A N 1
ATOM 1382 C CA . ALA A 1 188 ? -4.439 7.988 7.952 1.00 95.75 188 ALA A CA 1
ATOM 1383 C C . ALA A 1 188 ? -5.933 7.711 8.160 1.00 95.75 188 ALA A C 1
ATOM 1385 O O . ALA A 1 188 ? -6.758 8.383 7.555 1.00 95.75 188 ALA A O 1
ATOM 1386 N N . ALA A 1 189 ? -6.276 6.806 9.082 1.00 97.25 189 ALA A N 1
ATOM 1387 C CA . ALA A 1 189 ? -7.664 6.519 9.442 1.00 97.25 189 ALA A CA 1
ATOM 1388 C C . ALA A 1 189 ? -8.389 7.769 9.945 1.00 97.25 189 ALA A C 1
ATOM 1390 O O . ALA A 1 189 ? -9.476 8.088 9.479 1.00 97.25 189 ALA A O 1
ATOM 1391 N N . LYS A 1 190 ? -7.735 8.542 10.817 1.00 96.56 190 LYS A N 1
ATOM 1392 C CA . LYS A 1 190 ? -8.272 9.807 11.320 1.00 96.56 190 LYS A CA 1
ATOM 1393 C C . LYS A 1 190 ? -8.416 10.891 10.246 1.00 96.56 190 LYS A C 1
ATOM 1395 O O . LYS A 1 190 ? -9.249 11.775 10.402 1.00 96.56 190 LYS A O 1
ATOM 1400 N N . ALA A 1 191 ? -7.574 10.868 9.212 1.00 95.94 191 ALA A N 1
ATOM 1401 C CA . ALA A 1 191 ? -7.701 11.787 8.086 1.00 95.94 191 ALA A CA 1
ATOM 1402 C C . ALA A 1 191 ? -8.969 11.465 7.285 1.00 95.94 191 ALA A C 1
ATOM 1404 O O . ALA A 1 191 ? -9.823 12.334 7.185 1.00 95.94 191 ALA A O 1
ATOM 1405 N N . VAL A 1 192 ? -9.134 10.204 6.857 1.00 92.38 192 VAL A N 1
ATOM 1406 C CA . VAL A 1 192 ? -10.341 9.749 6.140 1.00 92.38 192 VAL A CA 1
ATOM 1407 C C . VAL A 1 192 ? -11.603 10.007 6.964 1.00 92.38 192 VAL A C 1
ATOM 1409 O O . VAL A 1 192 ? -12.565 10.560 6.449 1.00 92.38 192 VAL A O 1
ATOM 1412 N N . ASP A 1 193 ? -11.592 9.665 8.256 1.00 95.88 193 ASP A N 1
ATOM 1413 C CA . ASP A 1 193 ? -12.723 9.894 9.166 1.00 95.88 193 ASP A CA 1
ATOM 1414 C C . ASP A 1 193 ? -13.137 11.374 9.242 1.00 95.88 193 ASP A C 1
ATOM 1416 O O . ASP A 1 193 ? -14.318 11.697 9.332 1.00 95.88 193 ASP A O 1
ATOM 1420 N N . GLY A 1 194 ? -12.170 12.291 9.148 1.00 93.38 194 GLY A N 1
ATOM 1421 C CA . GLY A 1 194 ? -12.436 13.727 9.108 1.00 93.38 194 GLY A CA 1
ATOM 1422 C C . GLY A 1 194 ? -13.167 14.196 7.847 1.00 93.38 194 GLY A C 1
ATOM 1423 O O . GLY A 1 194 ? -13.854 15.216 7.912 1.00 93.38 194 GLY A O 1
ATOM 1424 N N . ASP A 1 195 ? -13.041 13.459 6.743 1.00 88.25 195 ASP A N 1
ATOM 1425 C CA . ASP A 1 195 ? -13.647 13.775 5.444 1.00 88.25 195 ASP A CA 1
ATOM 1426 C C . ASP A 1 195 ? -14.981 13.043 5.203 1.00 88.25 195 ASP A C 1
ATOM 1428 O O . ASP A 1 195 ? -15.693 13.368 4.254 1.00 88.25 195 ASP A O 1
ATOM 1432 N N . LEU A 1 196 ? -15.366 12.114 6.090 1.00 84.38 196 LEU A N 1
ATOM 1433 C CA . LEU A 1 196 ? -16.691 11.473 6.111 1.00 84.38 196 LEU A CA 1
ATOM 1434 C C . LEU A 1 196 ? -17.802 12.368 6.718 1.00 84.38 196 LEU A C 1
ATOM 1436 O O . LEU A 1 196 ? -18.955 11.943 6.794 1.00 84.38 196 LEU A O 1
ATOM 1440 N N . ALA A 1 197 ? -17.466 13.579 7.186 1.00 61.22 197 ALA A N 1
ATOM 1441 C CA . ALA A 1 197 ? -18.334 14.468 7.976 1.00 61.22 197 ALA A CA 1
ATOM 1442 C C . ALA A 1 197 ? -19.180 15.475 7.171 1.00 61.22 197 ALA A C 1
ATOM 1444 O O . ALA A 1 197 ? -18.680 16.068 6.188 1.00 61.22 197 ALA A O 1
#

Sequence (197 aa):
MLHGGRRGRIVTRSVSPAGVEWAGLTPGWPPARPPVTDGASRRRDGRVERFVGDDAVTAIETGDGRIPVDAVLVDEGVEPNAELAADAGIERGETARAADFDPVEETITTISRAHYYPGGSRIVAEMGADADDGRLLGAGLVGEEGCAHRINAAATALHTELTVAELADLDFGYSPPFGPVWDPVLTAAKAVDGDLA